Protein AF-A0A9C9GEL1-F1 (afdb_monomer)

Secondary structure (DSSP, 8-state):
--------------------SS--PPPPPPHHHHHH----GGGGTT-S--STTT-HHHHHHHHHHHTTB-HHHHTTS-SSGGGHHHH--TT-EEESS--TTPEEEE-TTTTTT-TT-EEEEEEEE-TTSPEEEEESSTTS-SSEEEEE-TTSTT--SEEEEPPBPPPPPSS--TT-EEEESSSSEEEEESSTTPPPEEEPTT-EEEE---TT-EEEESSTT-SS-EEEEEEEEEEETTEEEEEEEEGGGEEE---S-S-PPPP-------------------------PPTT--SSSS--SHHHHHHHHHHHTTSSPPPHHHHHHH-SSSSS--SHHHHHHHHHHHTT--

Structure (mmCIF, N/CA/C/O backbone):
data_AF-A0A9C9GEL1-F1
#
_entry.id   AF-A0A9C9GEL1-F1
#
loop_
_atom_site.group_PDB
_atom_site.id
_atom_site.type_symbol
_atom_site.label_atom_id
_atom_site.label_alt_id
_atom_site.label_comp_id
_atom_site.label_asym_id
_atom_site.label_entity_id
_atom_site.label_seq_id
_atom_site.pdbx_PDB_ins_code
_atom_site.Cartn_x
_atom_site.Cartn_y
_atom_site.Cartn_z
_atom_site.occupancy
_atom_site.B_iso_or_equiv
_atom_site.auth_seq_id
_atom_site.auth_comp_id
_atom_site.auth_asym_id
_atom_site.auth_atom_id
_atom_site.pdbx_PDB_model_num
ATOM 1 N N . MET A 1 1 ? 15.082 -40.408 -30.835 1.00 39.00 1 MET A N 1
ATOM 2 C CA . MET A 1 1 ? 15.305 -38.953 -30.692 1.00 39.00 1 MET A CA 1
ATOM 3 C C . MET A 1 1 ? 13.935 -38.311 -30.493 1.00 39.00 1 MET A C 1
ATOM 5 O O . MET A 1 1 ? 13.129 -38.358 -31.409 1.00 39.00 1 MET A O 1
ATOM 9 N N . LYS A 1 2 ? 13.596 -37.901 -29.262 1.00 32.09 2 LYS A N 1
ATOM 10 C CA . LYS A 1 2 ? 12.257 -37.394 -28.906 1.00 32.09 2 LYS A CA 1
ATOM 11 C C . LYS A 1 2 ? 12.147 -35.925 -29.322 1.00 32.09 2 LYS A C 1
ATOM 13 O O . LYS A 1 2 ? 12.865 -35.095 -28.777 1.00 32.09 2 LYS A O 1
ATOM 18 N N . ILE A 1 3 ? 11.250 -35.623 -30.255 1.00 31.78 3 ILE A N 1
ATOM 19 C CA . ILE A 1 3 ? 10.818 -34.256 -30.554 1.00 31.78 3 ILE A CA 1
ATOM 20 C C . ILE A 1 3 ? 9.859 -33.859 -29.428 1.00 31.78 3 ILE A C 1
ATOM 22 O O . ILE A 1 3 ? 8.812 -34.479 -29.258 1.00 31.78 3 ILE A O 1
ATOM 26 N N . ARG A 1 4 ? 10.258 -32.894 -28.595 1.00 32.59 4 ARG A N 1
ATOM 27 C CA . ARG A 1 4 ? 9.374 -32.281 -27.599 1.00 32.59 4 ARG A CA 1
ATOM 28 C C . ARG A 1 4 ? 8.611 -31.157 -28.289 1.00 32.59 4 ARG A C 1
ATOM 30 O O . ARG A 1 4 ? 9.190 -30.124 -28.603 1.00 32.59 4 ARG A O 1
ATOM 37 N N . THR A 1 5 ? 7.329 -31.386 -28.536 1.00 32.03 5 THR A N 1
ATOM 38 C CA . THR A 1 5 ? 6.371 -30.355 -28.936 1.00 32.03 5 THR A CA 1
ATOM 39 C C . THR A 1 5 ? 6.260 -29.341 -27.799 1.00 32.03 5 THR A C 1
ATOM 41 O O . THR A 1 5 ? 5.778 -29.674 -26.718 1.00 32.03 5 THR A O 1
ATOM 44 N N . VAL A 1 6 ? 6.759 -28.125 -28.013 1.00 31.75 6 VAL A N 1
ATOM 45 C CA . VAL A 1 6 ? 6.531 -26.993 -27.109 1.00 31.75 6 VAL A CA 1
ATOM 46 C C . VAL A 1 6 ? 5.167 -26.417 -27.470 1.00 31.75 6 VAL A C 1
ATOM 48 O O . VAL A 1 6 ? 4.991 -25.857 -28.549 1.00 31.75 6 VAL A O 1
ATOM 51 N N . ILE A 1 7 ? 4.188 -26.615 -26.592 1.00 31.77 7 ILE A N 1
ATOM 52 C CA . ILE A 1 7 ? 2.887 -25.954 -26.678 1.00 31.77 7 ILE A CA 1
ATOM 53 C C . ILE A 1 7 ? 3.114 -24.505 -26.239 1.00 31.77 7 ILE A C 1
ATOM 55 O O . ILE A 1 7 ? 3.361 -24.242 -25.065 1.00 31.77 7 ILE A O 1
ATOM 59 N N . ILE A 1 8 ? 3.083 -23.575 -27.192 1.00 32.06 8 ILE A N 1
ATOM 60 C CA . ILE A 1 8 ? 3.040 -22.138 -26.912 1.00 32.06 8 ILE A CA 1
ATOM 61 C C . ILE A 1 8 ? 1.604 -21.836 -26.479 1.00 32.06 8 ILE A C 1
ATOM 63 O O . ILE A 1 8 ? 0.710 -21.709 -27.313 1.00 32.06 8 ILE A O 1
ATOM 67 N N . ALA A 1 9 ? 1.365 -21.794 -25.170 1.00 29.56 9 ALA A N 1
ATOM 68 C CA . ALA A 1 9 ? 0.115 -21.285 -24.625 1.00 29.56 9 ALA A CA 1
ATOM 69 C C . ALA A 1 9 ? 0.129 -19.756 -24.761 1.00 29.56 9 ALA A C 1
ATOM 71 O O . ALA A 1 9 ? 0.801 -19.060 -24.003 1.00 29.56 9 ALA A O 1
ATOM 72 N N . ALA A 1 10 ? -0.570 -19.238 -25.770 1.00 28.00 10 ALA A N 1
ATOM 73 C CA . ALA A 1 10 ? -0.856 -17.816 -25.879 1.00 28.00 10 ALA A CA 1
ATOM 74 C C . ALA A 1 10 ? -1.843 -17.440 -24.764 1.00 28.00 10 ALA A C 1
ATOM 76 O O . ALA A 1 10 ? -3.032 -17.746 -24.846 1.00 28.00 10 ALA A O 1
ATOM 77 N N . VAL A 1 11 ? -1.341 -16.813 -23.702 1.00 30.03 11 VAL A N 1
ATOM 78 C CA . VAL A 1 11 ? -2.181 -16.178 -22.684 1.00 30.03 11 VAL A CA 1
ATOM 79 C C . VAL A 1 11 ? -2.756 -14.913 -23.313 1.00 30.03 11 VAL A C 1
ATOM 81 O O . VAL A 1 11 ? -2.079 -13.896 -23.434 1.00 30.03 11 VAL A O 1
ATOM 84 N N . ILE A 1 12 ? -4.000 -14.993 -23.779 1.00 31.94 12 ILE A N 1
ATOM 85 C CA . ILE A 1 12 ? -4.766 -13.823 -24.209 1.00 31.94 12 ILE A CA 1
ATOM 86 C C . ILE A 1 12 ? -5.160 -13.069 -22.932 1.00 31.94 12 ILE A C 1
ATOM 88 O O . ILE A 1 12 ? -6.102 -13.457 -22.245 1.00 31.94 12 ILE A O 1
ATOM 92 N N . MET A 1 13 ? -4.414 -12.014 -22.586 1.00 31.69 13 MET A N 1
ATOM 93 C CA . MET A 1 13 ? -4.848 -11.037 -21.583 1.00 31.69 13 MET A CA 1
ATOM 94 C C . MET A 1 13 ? -6.056 -10.281 -22.142 1.00 31.69 13 MET A C 1
ATOM 96 O O . MET A 1 13 ? -5.924 -9.424 -23.016 1.00 31.69 13 MET A O 1
ATOM 100 N N . LEU A 1 14 ? -7.246 -10.608 -21.641 1.00 31.80 14 LEU A N 1
ATOM 101 C CA . LEU A 1 14 ? -8.438 -9.804 -21.864 1.00 31.80 14 LEU A CA 1
ATOM 102 C C . LEU A 1 14 ? -8.351 -8.578 -20.943 1.00 31.80 14 LEU A C 1
ATOM 104 O O . LEU A 1 14 ? -8.425 -8.700 -19.721 1.00 31.80 14 LEU A O 1
ATOM 108 N N . ILE A 1 15 ? -8.150 -7.397 -21.528 1.00 32.91 15 ILE A N 1
ATOM 109 C CA . ILE A 1 15 ? -8.180 -6.122 -20.807 1.00 32.91 15 ILE A CA 1
ATOM 110 C C . ILE A 1 15 ? -9.624 -5.886 -20.351 1.00 32.91 15 ILE A C 1
ATOM 112 O O . ILE A 1 15 ? -10.482 -5.508 -21.147 1.00 32.91 15 ILE A O 1
ATOM 116 N N . PHE A 1 16 ? -9.902 -6.110 -19.068 1.00 31.11 16 PHE A N 1
ATOM 117 C CA . PHE A 1 16 ? -11.141 -5.661 -18.446 1.00 31.11 16 PHE A CA 1
ATOM 118 C C . PHE A 1 16 ? -11.015 -4.178 -18.097 1.00 31.11 16 PHE A C 1
ATOM 120 O O . PHE A 1 16 ? -10.411 -3.802 -17.094 1.00 31.11 16 PHE A O 1
ATOM 127 N N . THR A 1 17 ? -11.628 -3.318 -18.907 1.00 29.23 17 THR A N 1
ATOM 128 C CA . THR A 1 17 ? -12.061 -1.998 -18.444 1.00 29.23 17 THR A CA 1
ATOM 129 C C . THR A 1 17 ? -13.176 -2.202 -17.424 1.00 29.23 17 THR A C 1
ATOM 131 O O . THR A 1 17 ? -14.346 -2.333 -17.785 1.00 29.23 17 THR A O 1
ATOM 134 N N . VAL A 1 18 ? -12.822 -2.248 -16.141 1.00 33.25 18 VAL A N 1
ATOM 135 C CA . VAL A 1 18 ? -13.800 -2.044 -15.073 1.00 33.25 18 VAL A CA 1
ATOM 136 C C . VAL A 1 18 ? -14.216 -0.582 -15.164 1.00 33.25 18 VAL A C 1
ATOM 138 O O . VAL A 1 18 ? -13.418 0.316 -14.906 1.00 33.25 18 VAL A O 1
ATOM 141 N N . ALA A 1 19 ? -15.459 -0.337 -15.576 1.00 33.66 19 ALA A N 1
ATOM 142 C CA . ALA A 1 19 ? -16.084 0.976 -15.505 1.00 33.66 19 ALA A CA 1
ATOM 143 C C . ALA A 1 19 ? -16.358 1.331 -14.032 1.00 33.66 19 ALA A C 1
ATOM 145 O O . ALA A 1 19 ? -17.492 1.318 -13.565 1.00 33.66 19 ALA A O 1
ATOM 146 N N . GLY A 1 20 ? -15.291 1.617 -13.290 1.00 32.66 20 GLY A N 1
ATOM 147 C CA . GLY A 1 20 ? -15.323 2.371 -12.048 1.00 32.66 20 GLY A CA 1
ATOM 148 C C . GLY A 1 20 ? -14.926 3.803 -12.378 1.00 32.66 20 GLY A C 1
ATOM 149 O O . GLY A 1 20 ? -13.810 4.026 -12.824 1.00 32.66 20 GLY A O 1
ATOM 150 N N . SER A 1 21 ? -15.866 4.739 -12.223 1.00 30.45 21 SER A N 1
ATOM 151 C CA . SER A 1 21 ? -15.678 6.201 -12.272 1.00 30.45 21 SER A CA 1
ATOM 152 C C . SER A 1 21 ? -14.701 6.740 -13.333 1.00 30.45 21 SER A C 1
ATOM 154 O O . SER A 1 21 ? -13.485 6.756 -13.155 1.00 30.45 21 SER A O 1
ATOM 156 N N . VAL A 1 22 ? -15.256 7.294 -14.410 1.00 32.06 22 VAL A N 1
ATOM 157 C CA . VAL A 1 22 ? -14.531 8.113 -15.389 1.00 32.06 22 VAL A CA 1
ATOM 158 C C . VAL A 1 22 ? -13.649 9.169 -14.696 1.00 32.06 22 VAL A C 1
ATOM 160 O O . VAL A 1 22 ? -14.156 10.098 -14.076 1.00 32.06 22 VAL A O 1
ATOM 163 N N . GLY A 1 23 ? -12.333 9.060 -14.896 1.00 32.62 23 GLY A N 1
ATOM 164 C CA . GLY A 1 23 ? -11.546 10.189 -15.397 1.00 32.62 23 GLY A CA 1
ATOM 165 C C . GLY A 1 23 ? -11.025 11.227 -14.405 1.00 32.62 23 GLY A C 1
ATOM 166 O O . GLY A 1 23 ? -11.112 12.417 -14.689 1.00 32.62 23 GLY A O 1
ATOM 167 N N . ALA A 1 24 ? -10.366 10.813 -13.327 1.00 31.00 24 ALA A N 1
ATOM 168 C CA . ALA A 1 24 ? -9.290 11.633 -12.776 1.00 31.00 24 ALA A CA 1
ATOM 169 C C . ALA A 1 24 ? -7.989 10.839 -12.892 1.00 31.00 24 ALA A C 1
ATOM 171 O O . ALA A 1 24 ? -7.730 9.957 -12.076 1.00 31.00 24 ALA A O 1
ATOM 172 N N . GLN A 1 25 ? -7.173 11.130 -13.917 1.00 46.66 25 GLN A N 1
ATOM 173 C CA . GLN A 1 25 ? -5.754 10.771 -13.846 1.00 46.66 25 GLN A CA 1
ATOM 174 C C . GLN A 1 25 ? -5.259 11.315 -12.511 1.00 46.66 25 GLN A C 1
ATOM 176 O O . GLN A 1 25 ? -5.349 12.524 -12.284 1.00 46.66 25 GLN A O 1
ATOM 181 N N . THR A 1 26 ? -4.822 10.441 -11.603 1.00 56.25 26 THR A N 1
ATOM 182 C CA . THR A 1 26 ? -4.232 10.935 -10.362 1.00 56.25 26 THR A CA 1
ATOM 183 C C . THR A 1 26 ? -2.991 11.712 -10.784 1.00 56.25 26 THR A C 1
ATOM 185 O O . THR A 1 26 ? -2.140 11.138 -11.468 1.00 56.25 26 THR A O 1
ATOM 188 N N . PRO A 1 27 ? -2.908 13.023 -10.500 1.00 77.75 27 PRO A N 1
ATOM 189 C CA . PRO A 1 27 ? -1.767 13.801 -10.935 1.00 77.75 27 PRO A CA 1
ATOM 190 C C . PRO A 1 27 ? -0.492 13.170 -10.377 1.00 77.75 27 PRO A C 1
ATOM 192 O O . PRO A 1 27 ? -0.455 12.674 -9.243 1.00 77.75 27 PRO A O 1
ATOM 195 N N . ILE A 1 28 ? 0.548 13.161 -11.210 1.00 86.94 28 ILE A N 1
ATOM 196 C CA . ILE A 1 28 ? 1.878 12.750 -10.777 1.00 86.94 28 ILE A CA 1
ATOM 197 C C . ILE A 1 28 ? 2.261 13.674 -9.626 1.00 86.94 28 ILE A C 1
ATOM 199 O O . ILE A 1 28 ? 2.206 14.894 -9.786 1.00 86.94 28 ILE A O 1
ATOM 203 N N . MET A 1 29 ? 2.617 13.077 -8.488 1.00 87.31 29 MET A N 1
ATOM 204 C CA . MET A 1 29 ? 2.969 13.818 -7.281 1.00 87.31 29 MET A CA 1
ATOM 205 C C . MET A 1 29 ? 4.004 14.910 -7.598 1.00 87.31 29 MET A C 1
ATOM 207 O O . MET A 1 29 ? 4.944 14.691 -8.362 1.00 87.31 29 MET A O 1
ATOM 211 N N . THR A 1 30 ? 3.860 16.093 -7.009 1.00 88.12 30 THR A N 1
ATOM 212 C CA . THR A 1 30 ? 4.893 17.132 -7.095 1.00 88.12 30 THR A CA 1
ATOM 213 C C . THR A 1 30 ? 5.895 17.017 -5.952 1.00 88.12 30 THR A C 1
ATOM 215 O O . THR A 1 30 ? 5.671 16.352 -4.937 1.00 88.12 30 THR A O 1
ATOM 218 N N . ARG A 1 31 ? 7.029 17.711 -6.080 1.00 85.56 31 ARG A N 1
ATOM 219 C CA . ARG A 1 31 ? 8.012 17.787 -4.996 1.00 85.56 31 ARG A CA 1
ATOM 220 C C . ARG A 1 31 ? 7.419 18.426 -3.736 1.00 85.56 31 ARG A C 1
ATOM 222 O O . ARG A 1 31 ? 7.695 17.960 -2.635 1.00 85.56 31 ARG A O 1
ATOM 229 N N . GLU A 1 32 ? 6.594 19.455 -3.890 1.00 86.31 32 GLU A N 1
ATOM 230 C CA . GLU A 1 32 ? 5.929 20.142 -2.781 1.00 86.31 32 GLU A CA 1
ATOM 231 C C . GLU A 1 32 ? 4.927 19.220 -2.071 1.00 86.31 32 GLU A C 1
ATOM 233 O O . GLU A 1 32 ? 4.849 19.209 -0.841 1.00 86.31 32 GLU A O 1
ATOM 238 N N . GLU A 1 33 ? 4.180 18.414 -2.829 1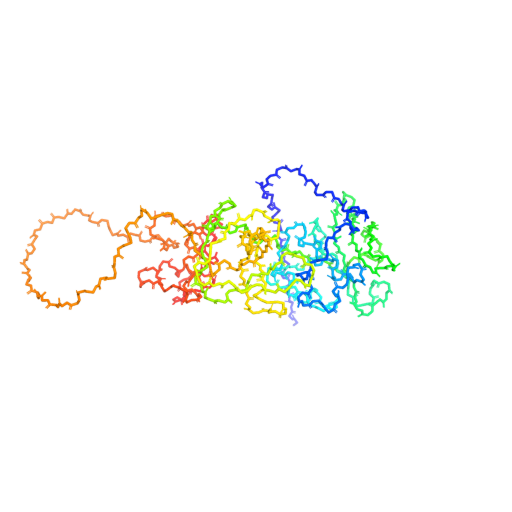.00 84.75 33 GLU A N 1
ATOM 239 C CA . GLU A 1 33 ? 3.276 17.401 -2.277 1.00 84.75 33 GLU A CA 1
ATOM 240 C C . GLU A 1 33 ? 4.047 16.313 -1.531 1.00 84.75 33 GLU A C 1
ATOM 242 O O . GLU A 1 33 ? 3.681 15.958 -0.408 1.00 84.75 33 GLU A O 1
ATOM 247 N N . PHE A 1 34 ? 5.163 15.846 -2.098 1.00 84.81 34 PHE A N 1
ATOM 248 C CA . PHE A 1 34 ? 6.065 14.928 -1.416 1.00 84.81 34 PHE A CA 1
ATOM 249 C C . PHE A 1 34 ? 6.558 15.512 -0.090 1.00 84.81 34 PHE A C 1
ATOM 251 O O . PHE A 1 34 ? 6.539 14.832 0.932 1.00 84.81 34 PHE A O 1
ATOM 258 N N . GLU A 1 35 ? 6.985 16.773 -0.057 1.00 83.25 35 GLU A N 1
ATOM 259 C CA . GLU A 1 35 ? 7.487 17.423 1.159 1.00 83.25 35 GLU A CA 1
ATOM 260 C C . GLU A 1 35 ? 6.409 17.545 2.239 1.00 83.25 35 GLU A C 1
ATOM 262 O O . GLU A 1 35 ? 6.703 17.322 3.416 1.00 83.25 35 GLU A O 1
ATOM 267 N N . ARG A 1 36 ? 5.151 17.750 1.841 1.00 81.69 36 ARG A N 1
ATOM 268 C CA . ARG A 1 36 ? 3.984 17.747 2.737 1.00 81.69 36 ARG A CA 1
ATOM 269 C C . ARG A 1 36 ? 3.490 16.355 3.119 1.00 81.69 36 ARG A C 1
ATOM 271 O O . ARG A 1 36 ? 2.701 16.249 4.052 1.00 81.69 36 ARG A O 1
ATOM 278 N N . TRP A 1 37 ? 3.945 15.301 2.441 1.00 75.50 37 TRP A N 1
ATOM 279 C CA . TRP A 1 37 ? 3.499 13.936 2.713 1.00 75.50 37 TRP A CA 1
ATOM 280 C C . TRP A 1 37 ? 3.780 13.555 4.176 1.00 75.50 37 TRP A C 1
ATOM 282 O O . TRP A 1 37 ? 4.953 13.520 4.574 1.00 75.50 37 TRP A O 1
ATOM 292 N N . PRO A 1 38 ? 2.749 13.291 4.998 1.00 65.62 38 PRO A N 1
ATOM 293 C CA . PRO A 1 38 ? 2.955 12.919 6.391 1.00 65.62 38 PRO A CA 1
ATOM 294 C C . PRO A 1 38 ? 3.795 11.647 6.519 1.00 65.62 38 PRO A C 1
ATOM 296 O O . PRO A 1 38 ? 3.663 10.701 5.740 1.00 65.62 38 PRO A O 1
ATOM 299 N N . TYR A 1 39 ? 4.651 11.618 7.539 1.00 60.16 39 TYR A N 1
ATOM 300 C CA . TYR A 1 39 ? 5.330 10.397 7.952 1.00 60.16 39 TYR A CA 1
ATOM 301 C C . TYR A 1 39 ? 4.302 9.469 8.607 1.00 60.16 39 TYR A C 1
ATOM 303 O O . TYR A 1 39 ? 3.839 9.768 9.706 1.00 60.16 39 TYR A O 1
ATOM 311 N N . LEU A 1 40 ? 3.942 8.365 7.944 1.00 57.75 40 LEU A N 1
ATOM 312 C CA . LEU A 1 40 ? 3.084 7.340 8.542 1.00 57.75 40 LEU A CA 1
ATOM 313 C C . LEU A 1 40 ? 3.922 6.108 8.925 1.00 57.75 40 LEU A C 1
ATOM 315 O O . LEU A 1 40 ? 4.573 5.523 8.049 1.00 57.75 40 LEU A O 1
ATOM 319 N N . PRO A 1 41 ? 3.909 5.682 10.203 1.00 50.25 41 PRO A N 1
ATOM 320 C CA . PRO A 1 41 ? 4.531 4.431 10.647 1.00 50.25 41 PRO A CA 1
ATOM 321 C C . PRO A 1 41 ? 4.082 3.200 9.836 1.00 50.25 41 PRO A C 1
ATOM 323 O O . PRO A 1 41 ? 4.829 2.232 9.680 1.00 50.25 41 PRO A O 1
ATOM 326 N N . GLU A 1 42 ? 2.879 3.237 9.268 1.00 49.81 42 GLU A N 1
ATOM 327 C CA . GLU A 1 42 ? 2.243 2.154 8.520 1.00 49.81 42 GLU A CA 1
ATOM 328 C C . GLU A 1 42 ? 2.980 1.807 7.219 1.00 49.81 42 GLU A C 1
ATOM 330 O O . GLU A 1 42 ? 2.942 0.646 6.807 1.00 49.81 42 GLU A O 1
ATOM 335 N N . TYR A 1 43 ? 3.718 2.746 6.619 1.00 53.78 43 TYR A N 1
ATOM 336 C CA . TYR A 1 43 ? 4.517 2.523 5.401 1.00 53.78 43 TYR A CA 1
ATOM 337 C C . TYR A 1 43 ? 5.758 1.640 5.628 1.00 53.78 43 TYR A C 1
ATOM 339 O O . TYR A 1 43 ? 6.539 1.391 4.712 1.00 53.78 43 TYR A O 1
ATOM 347 N N . THR A 1 44 ? 5.994 1.211 6.875 1.00 50.59 44 THR A N 1
ATOM 348 C CA . THR A 1 44 ? 7.325 0.766 7.319 1.00 50.59 44 THR A CA 1
ATOM 349 C C . THR A 1 44 ? 7.337 -0.534 8.117 1.00 50.59 44 THR A C 1
ATOM 351 O O . THR A 1 44 ? 8.399 -1.013 8.496 1.00 50.59 44 THR A O 1
ATOM 354 N N . VAL A 1 45 ? 6.170 -1.154 8.327 1.00 51.59 45 VAL A N 1
ATOM 355 C CA . VAL A 1 45 ? 5.959 -2.289 9.254 1.00 51.59 45 VAL A CA 1
ATOM 356 C C . VAL A 1 45 ? 6.968 -3.430 9.046 1.00 51.59 45 VAL A C 1
ATOM 358 O O . VAL A 1 45 ? 7.351 -4.080 10.015 1.00 51.59 45 VAL A O 1
ATOM 361 N N . LEU A 1 46 ? 7.407 -3.667 7.805 1.00 56.84 46 LEU A N 1
ATOM 362 C CA . LEU A 1 46 ? 8.375 -4.710 7.435 1.00 56.84 46 LEU A CA 1
ATOM 363 C C . LEU A 1 46 ? 9.522 -4.177 6.558 1.00 56.84 46 LEU A C 1
ATOM 365 O O . LEU A 1 46 ? 10.327 -4.954 6.039 1.00 56.84 46 LEU A O 1
ATOM 369 N N . ASN A 1 47 ? 9.590 -2.854 6.388 1.00 59.56 47 ASN A N 1
ATOM 370 C CA . ASN A 1 47 ? 10.660 -2.192 5.664 1.00 59.56 47 ASN A CA 1
ATOM 371 C C . ASN A 1 47 ? 11.701 -1.688 6.678 1.00 59.56 47 ASN A C 1
ATOM 373 O O . ASN A 1 47 ? 11.385 -0.801 7.471 1.00 59.56 47 ASN A O 1
ATOM 377 N N . PRO A 1 48 ? 12.941 -2.206 6.661 1.00 48.97 48 PRO A N 1
ATOM 378 C CA . PRO A 1 48 ? 13.968 -1.815 7.624 1.00 48.97 48 PRO A CA 1
ATOM 379 C C . PRO A 1 48 ? 14.439 -0.356 7.481 1.00 48.97 48 PRO A C 1
ATOM 381 O O . PRO A 1 48 ? 15.214 0.109 8.315 1.00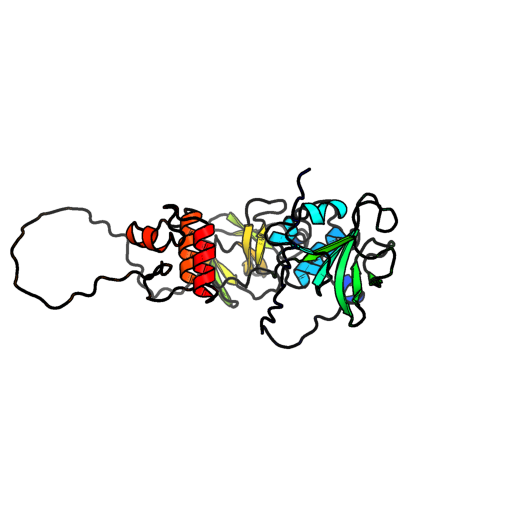 48.97 48 PRO A O 1
ATOM 384 N N . PHE A 1 49 ? 13.988 0.380 6.457 1.00 53.72 49 PHE A N 1
ATOM 385 C CA . PHE A 1 49 ? 14.402 1.757 6.180 1.00 53.72 49 PHE A CA 1
ATOM 386 C C . PHE A 1 49 ? 13.207 2.721 6.214 1.00 53.72 49 PHE A C 1
ATOM 388 O O . PHE A 1 49 ? 12.735 3.163 5.168 1.00 53.72 49 PHE A O 1
ATOM 395 N N . PRO A 1 50 ? 12.715 3.086 7.409 1.00 57.78 50 PRO A N 1
ATOM 396 C CA . PRO A 1 50 ? 11.446 3.792 7.567 1.00 57.78 50 PRO A CA 1
ATOM 397 C C . PRO A 1 50 ? 11.5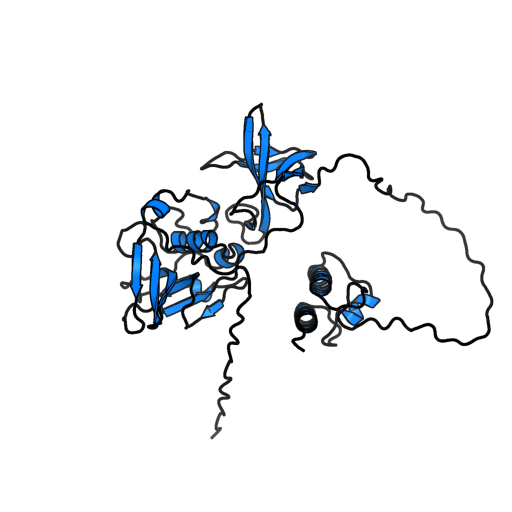15 5.291 7.229 1.00 57.78 50 PRO A C 1
ATOM 399 O O . PRO A 1 50 ? 10.491 5.966 7.216 1.00 57.78 50 PRO A O 1
ATOM 402 N N . ASN A 1 51 ? 12.710 5.835 6.982 1.00 66.94 51 ASN A N 1
ATOM 403 C CA . ASN A 1 51 ? 12.910 7.274 6.858 1.00 66.94 51 ASN A CA 1
ATOM 404 C C . ASN A 1 51 ? 12.403 7.816 5.514 1.00 66.94 51 ASN A C 1
ATOM 406 O O . ASN A 1 51 ? 12.865 7.395 4.448 1.00 66.94 51 ASN A O 1
ATOM 410 N N . LYS A 1 52 ? 11.520 8.820 5.588 1.00 74.56 52 LYS A N 1
ATOM 411 C CA . LYS A 1 52 ? 10.951 9.525 4.434 1.00 74.56 52 LYS A CA 1
ATOM 412 C C . LYS A 1 52 ? 12.025 9.943 3.431 1.00 74.56 52 LYS A C 1
ATOM 414 O O . LYS A 1 52 ? 12.958 10.661 3.775 1.00 74.56 52 LYS A O 1
ATOM 419 N N . GLY A 1 53 ? 11.859 9.498 2.187 1.00 71.25 53 GLY A N 1
ATOM 420 C CA . GLY A 1 53 ? 12.722 9.848 1.056 1.00 71.25 53 GLY A CA 1
ATOM 421 C C . GLY A 1 53 ? 14.119 9.225 1.067 1.00 71.25 53 GLY A C 1
ATOM 422 O O . GLY A 1 53 ? 14.879 9.425 0.128 1.00 71.25 53 GLY A O 1
ATOM 423 N N . ASN A 1 54 ? 14.485 8.443 2.081 1.00 76.19 54 ASN A N 1
ATOM 424 C CA . ASN A 1 54 ? 15.836 7.884 2.151 1.00 76.19 54 ASN A CA 1
ATOM 425 C C . ASN A 1 54 ? 15.970 6.543 1.415 1.00 76.19 54 ASN A C 1
ATOM 427 O O . ASN A 1 54 ? 17.090 6.116 1.132 1.00 76.19 54 ASN A O 1
ATOM 431 N N . ASN A 1 55 ? 14.859 5.870 1.097 1.00 83.19 55 ASN A N 1
ATOM 432 C CA . ASN A 1 55 ? 14.884 4.538 0.501 1.00 83.19 55 ASN A CA 1
ATOM 433 C C . ASN A 1 55 ? 13.780 4.331 -0.548 1.00 83.19 55 ASN A C 1
ATOM 435 O O . ASN A 1 55 ? 12.607 4.622 -0.306 1.00 83.19 55 ASN A O 1
ATOM 439 N N . CYS A 1 56 ? 14.157 3.747 -1.685 1.00 89.31 56 CYS A N 1
ATOM 440 C CA . CYS A 1 56 ? 13.261 3.420 -2.789 1.00 89.31 56 CYS A CA 1
ATOM 441 C C . CYS A 1 56 ? 12.076 2.536 -2.371 1.00 89.31 56 CYS A C 1
ATOM 443 O O . CYS A 1 56 ? 10.941 2.813 -2.746 1.00 89.31 56 CYS A O 1
ATOM 445 N N . THR A 1 57 ? 12.315 1.544 -1.513 1.00 88.44 57 THR A N 1
ATOM 446 C CA . THR A 1 57 ? 11.281 0.635 -0.996 1.00 88.44 57 THR A CA 1
ATOM 447 C C . THR A 1 57 ? 10.272 1.347 -0.097 1.00 88.44 57 THR A C 1
ATOM 449 O O . THR A 1 57 ? 9.082 1.051 -0.156 1.00 88.44 57 THR A O 1
ATOM 452 N N . TRP A 1 58 ? 10.724 2.315 0.711 1.00 84.38 58 TRP A N 1
ATOM 453 C CA . TRP A 1 58 ? 9.842 3.127 1.557 1.00 84.38 58 TRP A CA 1
ATOM 454 C C . TRP A 1 58 ? 8.908 3.960 0.688 1.00 84.38 58 TRP A C 1
ATOM 456 O O . TRP A 1 58 ? 7.694 3.967 0.884 1.00 84.38 58 TRP A O 1
ATOM 466 N N . TYR A 1 59 ? 9.493 4.612 -0.318 1.00 87.88 59 TYR A N 1
ATOM 467 C CA . TYR A 1 59 ? 8.753 5.457 -1.237 1.00 87.88 59 TYR A CA 1
ATOM 468 C C . TYR A 1 59 ? 7.738 4.647 -2.049 1.00 87.88 59 TYR A C 1
ATOM 470 O O . TYR A 1 59 ? 6.567 5.010 -2.078 1.00 87.88 59 TYR A O 1
ATOM 478 N N . ALA A 1 60 ? 8.160 3.536 -2.663 1.00 90.94 60 ALA A N 1
ATOM 479 C CA . ALA A 1 60 ? 7.285 2.716 -3.495 1.00 90.94 60 ALA A CA 1
ATOM 480 C C . ALA A 1 60 ? 6.123 2.118 -2.691 1.00 90.94 60 ALA A C 1
ATOM 482 O O . ALA A 1 60 ? 4.977 2.210 -3.123 1.00 90.94 60 ALA A O 1
ATOM 483 N N . HIS A 1 61 ? 6.393 1.578 -1.495 1.00 87.06 61 HIS A N 1
ATOM 484 C CA . HIS A 1 61 ? 5.352 1.047 -0.605 1.00 87.06 61 HIS A CA 1
ATOM 485 C C . HIS A 1 61 ? 4.330 2.129 -0.238 1.00 87.06 61 HIS A C 1
ATOM 487 O O . HIS A 1 61 ? 3.132 1.962 -0.477 1.00 87.06 61 HIS A O 1
ATOM 493 N N . GLY A 1 62 ? 4.800 3.281 0.248 1.00 81.69 62 GLY A N 1
ATOM 494 C CA . GLY A 1 62 ? 3.918 4.377 0.633 1.00 81.69 62 GLY A CA 1
ATOM 495 C C . GLY A 1 62 ? 3.137 4.964 -0.541 1.00 81.69 62 GLY A C 1
ATOM 496 O O . GLY A 1 62 ? 1.948 5.249 -0.402 1.00 81.69 62 GLY A O 1
ATOM 497 N N . ARG A 1 63 ? 3.772 5.132 -1.706 1.00 87.81 63 ARG A N 1
ATOM 498 C CA . ARG A 1 63 ? 3.147 5.784 -2.866 1.00 87.81 63 ARG A CA 1
ATOM 499 C C . ARG A 1 63 ? 2.052 4.897 -3.432 1.00 87.81 63 ARG A C 1
ATOM 501 O O . ARG A 1 63 ? 0.970 5.394 -3.717 1.00 87.81 63 ARG A O 1
ATOM 508 N N . MET A 1 64 ? 2.283 3.588 -3.497 1.00 86.50 64 MET A N 1
ATOM 509 C CA . MET A 1 64 ? 1.251 2.623 -3.872 1.00 86.50 64 MET A CA 1
ATOM 510 C C . MET A 1 64 ? 0.061 2.665 -2.906 1.00 86.50 64 MET A C 1
ATOM 512 O O . MET A 1 64 ? -1.081 2.729 -3.353 1.00 86.50 64 MET A O 1
ATOM 516 N N . MET A 1 65 ? 0.298 2.725 -1.592 1.00 79.75 65 MET A N 1
ATOM 517 C CA . MET A 1 65 ? -0.792 2.902 -0.622 1.00 79.75 65 MET A CA 1
ATOM 518 C C . MET A 1 65 ? -1.555 4.216 -0.822 1.00 79.75 65 MET A C 1
ATOM 520 O O . MET A 1 65 ? -2.780 4.225 -0.750 1.00 79.75 65 MET A O 1
ATOM 524 N N . GLN A 1 66 ? -0.856 5.320 -1.098 1.00 77.56 66 GLN A N 1
ATOM 525 C CA . GLN A 1 66 ? -1.483 6.616 -1.370 1.00 77.56 66 GLN A CA 1
ATOM 526 C C . GLN A 1 66 ? -2.357 6.582 -2.632 1.00 77.56 66 GLN A C 1
ATOM 528 O O . GLN A 1 66 ? -3.393 7.237 -2.682 1.00 77.56 66 GLN A O 1
ATOM 533 N N . LEU A 1 67 ? -1.950 5.803 -3.634 1.00 79.19 67 LEU A N 1
ATOM 534 C CA . LEU A 1 67 ? -2.714 5.547 -4.854 1.00 79.19 67 LEU A CA 1
ATOM 535 C C . LEU A 1 67 ? -3.865 4.544 -4.640 1.00 79.19 67 LEU A C 1
ATOM 537 O O . LEU A 1 67 ? -4.564 4.204 -5.590 1.00 79.19 67 LEU A O 1
ATOM 541 N N . GLY A 1 68 ? -4.079 4.076 -3.406 1.00 74.94 68 GLY A N 1
ATOM 542 C CA . GLY A 1 68 ? -5.179 3.186 -3.044 1.00 74.94 68 GLY A CA 1
ATOM 543 C C . GLY A 1 68 ? -4.886 1.702 -3.250 1.00 74.94 68 GLY A C 1
ATOM 544 O O . GLY A 1 68 ? -5.822 0.909 -3.278 1.00 74.94 68 GLY A O 1
ATOM 545 N N . TYR A 1 69 ? -3.620 1.300 -3.392 1.00 80.44 69 TYR A N 1
ATOM 546 C CA . TYR A 1 69 ? -3.240 -0.100 -3.585 1.00 80.44 69 TYR A CA 1
ATOM 547 C C . TYR A 1 69 ? -3.057 -0.868 -2.273 1.00 80.44 69 TYR A C 1
ATOM 549 O O . TYR A 1 69 ? -2.784 -0.314 -1.205 1.00 80.44 69 TYR A O 1
ATOM 557 N N . CYS A 1 70 ? -3.226 -2.186 -2.359 1.00 75.94 70 CYS A N 1
ATOM 558 C CA . CYS A 1 70 ? -3.367 -3.060 -1.207 1.00 75.94 70 CYS A CA 1
ATOM 559 C C . CYS A 1 70 ? -2.098 -3.158 -0.363 1.00 75.94 70 CYS A C 1
ATOM 561 O O . CYS A 1 70 ? -1.122 -3.815 -0.733 1.00 75.94 70 CYS A O 1
ATOM 563 N N . LYS A 1 71 ? -2.157 -2.609 0.853 1.00 76.88 71 LYS A N 1
ATOM 564 C CA . LYS A 1 71 ? -1.086 -2.762 1.839 1.00 76.88 71 LYS A CA 1
ATOM 565 C C . LYS A 1 71 ? -0.796 -4.222 2.186 1.00 76.88 71 LYS A C 1
ATOM 567 O O . LYS A 1 71 ? 0.363 -4.579 2.359 1.00 76.88 71 LYS A O 1
ATOM 572 N N . TYR A 1 72 ? -1.817 -5.075 2.292 1.00 75.25 72 TYR A N 1
ATOM 573 C CA . TYR A 1 72 ? -1.610 -6.490 2.616 1.00 75.25 72 TYR A CA 1
ATOM 574 C C . TYR A 1 72 ? -0.706 -7.177 1.583 1.00 75.25 72 TYR A C 1
ATOM 576 O O . TYR A 1 72 ? 0.204 -7.914 1.973 1.00 75.25 72 TYR A O 1
ATOM 584 N N . ALA A 1 73 ? -0.905 -6.865 0.298 1.00 80.06 73 ALA A N 1
ATOM 585 C CA . ALA A 1 73 ? -0.039 -7.298 -0.792 1.00 80.06 73 ALA A CA 1
ATOM 586 C C . ALA A 1 73 ? 1.344 -6.643 -0.719 1.00 80.06 73 ALA A C 1
ATOM 588 O O . ALA A 1 73 ? 2.351 -7.345 -0.768 1.00 80.06 73 ALA A O 1
ATOM 589 N N . LEU A 1 74 ? 1.418 -5.329 -0.498 1.00 84.50 74 LEU A N 1
ATOM 590 C CA . LEU A 1 74 ? 2.692 -4.617 -0.344 1.00 84.50 74 LEU A CA 1
ATOM 591 C C . LEU A 1 74 ? 3.555 -5.171 0.805 1.00 84.50 74 LEU A C 1
ATOM 593 O O . LEU A 1 74 ? 4.766 -5.287 0.667 1.00 84.50 74 LEU A O 1
ATOM 597 N N . ASP A 1 75 ? 2.943 -5.602 1.909 1.00 81.12 75 ASP A N 1
ATOM 598 C CA . ASP A 1 75 ? 3.623 -6.206 3.063 1.00 81.12 75 ASP A CA 1
ATOM 599 C C . ASP A 1 75 ? 4.212 -7.611 2.782 1.00 81.12 75 ASP A C 1
ATOM 601 O O . ASP A 1 75 ? 4.927 -8.170 3.626 1.00 81.12 75 ASP A O 1
ATOM 605 N N . SER A 1 76 ? 3.923 -8.211 1.619 1.00 82.81 76 SER A N 1
ATOM 606 C CA . SER A 1 76 ? 4.644 -9.406 1.151 1.00 82.81 76 SER A CA 1
ATOM 607 C C . SER A 1 76 ? 6.061 -9.074 0.669 1.00 82.81 76 SER A C 1
ATOM 609 O O . SER A 1 76 ? 6.972 -9.866 0.892 1.00 82.81 76 SER A O 1
ATOM 611 N N . MET A 1 77 ? 6.280 -7.872 0.126 1.00 88.69 77 MET A N 1
ATOM 612 C CA . MET A 1 77 ? 7.546 -7.430 -0.462 1.00 88.69 77 MET A CA 1
ATOM 613 C C . MET A 1 77 ? 8.450 -6.783 0.594 1.00 88.69 77 MET A C 1
ATOM 615 O O . MET A 1 77 ? 8.340 -5.599 0.911 1.00 88.69 77 MET A O 1
ATOM 619 N N . ARG A 1 78 ? 9.333 -7.586 1.195 1.00 78.44 78 ARG A N 1
ATOM 620 C CA . ARG A 1 78 ? 10.111 -7.195 2.384 1.00 78.44 78 ARG A CA 1
ATOM 621 C C . ARG A 1 78 ? 11.568 -6.884 2.072 1.00 78.44 78 ARG A C 1
ATOM 623 O O . ARG A 1 78 ? 12.168 -7.487 1.189 1.00 78.44 78 ARG A O 1
ATOM 630 N N . TYR A 1 79 ? 12.168 -6.047 2.918 1.00 82.12 79 TYR A N 1
ATOM 631 C CA . TYR A 1 79 ? 13.604 -5.747 2.915 1.00 82.12 79 TYR A CA 1
ATOM 632 C C . TYR A 1 79 ? 14.074 -4.994 1.658 1.00 82.12 79 TYR A C 1
ATOM 634 O O . TYR A 1 79 ? 13.535 -3.935 1.350 1.00 82.12 79 TYR A O 1
ATOM 642 N N . HIS A 1 80 ? 15.127 -5.476 0.993 1.00 86.69 80 HIS A N 1
ATOM 643 C CA . HIS A 1 80 ? 15.769 -4.809 -0.139 1.00 86.69 80 HIS A CA 1
ATOM 644 C C . HIS A 1 80 ? 14.945 -4.920 -1.418 1.00 86.69 80 HIS A C 1
ATOM 646 O O . HIS A 1 80 ? 14.259 -5.912 -1.633 1.00 86.69 80 HIS A O 1
ATOM 652 N N . ALA A 1 81 ? 15.081 -3.928 -2.298 1.00 90.12 81 ALA A N 1
ATOM 653 C CA . ALA A 1 81 ? 14.359 -3.878 -3.561 1.00 90.12 81 ALA A CA 1
ATOM 654 C C . ALA A 1 81 ? 14.559 -5.144 -4.406 1.00 90.12 81 ALA A C 1
ATOM 656 O O . ALA A 1 81 ? 13.588 -5.646 -4.955 1.00 90.12 81 ALA A O 1
ATOM 657 N N . CYS A 1 82 ? 15.772 -5.709 -4.444 1.00 90.31 82 CYS A N 1
ATOM 658 C CA . CYS A 1 82 ? 16.100 -6.899 -5.235 1.00 90.31 82 CYS A CA 1
ATOM 659 C C . CYS A 1 82 ? 15.306 -8.166 -4.879 1.00 90.31 82 CYS A C 1
ATOM 661 O O . CYS A 1 82 ? 15.276 -9.088 -5.686 1.00 90.31 82 CYS A O 1
ATOM 663 N N . THR A 1 83 ? 14.649 -8.229 -3.718 1.00 90.62 83 THR A N 1
ATOM 664 C CA . THR A 1 83 ? 13.847 -9.394 -3.310 1.00 90.62 83 THR A CA 1
ATOM 665 C C . THR A 1 83 ? 12.365 -9.248 -3.668 1.00 90.62 83 THR A C 1
ATOM 667 O O . THR A 1 83 ? 11.594 -10.189 -3.487 1.00 90.62 83 THR A O 1
ATOM 670 N N . TRP A 1 84 ? 11.926 -8.068 -4.123 1.00 92.81 84 TRP A N 1
ATOM 671 C CA . TRP A 1 84 ? 10.502 -7.738 -4.222 1.00 92.81 84 TRP A CA 1
ATOM 672 C C . TRP A 1 84 ? 9.772 -8.556 -5.280 1.00 92.81 84 TRP A C 1
ATOM 674 O O . TRP A 1 84 ? 8.657 -8.987 -5.018 1.00 92.81 84 TRP A O 1
ATOM 684 N N . ALA A 1 85 ? 10.393 -8.813 -6.434 1.00 93.38 85 ALA A N 1
ATOM 685 C CA . ALA A 1 85 ? 9.769 -9.628 -7.475 1.00 93.38 85 ALA A CA 1
ATOM 686 C C . ALA A 1 85 ? 9.530 -11.077 -7.012 1.00 93.38 85 ALA A C 1
ATOM 688 O O . ALA A 1 85 ? 8.454 -11.616 -7.239 1.00 93.38 85 ALA A O 1
ATOM 689 N N . GLU A 1 86 ? 10.491 -11.689 -6.314 1.00 91.62 86 GLU A N 1
ATOM 690 C CA . GLU A 1 86 ? 10.348 -13.055 -5.781 1.00 91.62 86 GLU A CA 1
ATOM 691 C C . GLU A 1 86 ? 9.338 -13.122 -4.626 1.00 91.62 86 GLU A C 1
ATOM 693 O O . GLU A 1 86 ? 8.563 -14.069 -4.519 1.00 91.62 86 GLU A O 1
ATOM 698 N N . ASN A 1 87 ? 9.321 -12.097 -3.771 1.00 89.38 87 ASN A N 1
ATOM 699 C CA . ASN A 1 87 ? 8.443 -12.040 -2.605 1.00 89.38 87 ASN A CA 1
ATOM 700 C C . ASN A 1 87 ? 7.037 -11.503 -2.908 1.00 89.38 87 ASN A C 1
ATOM 702 O O . ASN A 1 87 ? 6.197 -11.490 -2.004 1.00 89.38 87 ASN A O 1
ATOM 706 N N . ALA A 1 88 ? 6.780 -11.029 -4.131 1.00 87.75 88 ALA A N 1
ATOM 707 C CA . ALA A 1 88 ? 5.475 -10.531 -4.535 1.00 87.75 88 ALA A CA 1
ATOM 708 C C . ALA A 1 88 ? 4.434 -11.641 -4.350 1.00 87.75 88 ALA A C 1
ATOM 710 O O . ALA A 1 88 ? 4.453 -12.675 -5.012 1.00 87.75 88 ALA A O 1
ATOM 711 N N . GLY A 1 89 ? 3.526 -11.433 -3.404 1.00 79.50 89 GLY A N 1
ATOM 712 C CA . GLY A 1 89 ? 2.501 -12.401 -3.058 1.00 79.50 89 GLY A CA 1
ATOM 713 C C . GLY A 1 89 ? 1.221 -11.715 -2.614 1.00 79.50 89 GLY A C 1
ATOM 714 O O . GLY A 1 89 ? 1.047 -10.505 -2.769 1.00 79.50 89 GLY A O 1
ATOM 715 N N . ARG A 1 90 ? 0.299 -12.500 -2.041 1.00 74.31 90 ARG A N 1
ATOM 716 C CA . ARG A 1 90 ? -0.990 -11.995 -1.523 1.00 74.31 90 ARG A CA 1
ATOM 717 C C . ARG A 1 90 ? -1.781 -11.204 -2.584 1.00 74.31 90 ARG A C 1
ATOM 719 O O . ARG A 1 90 ? -2.378 -10.173 -2.288 1.00 74.31 90 ARG A O 1
ATOM 726 N N . GLY A 1 91 ? -1.747 -11.699 -3.822 1.00 74.12 91 GLY A N 1
ATOM 727 C CA . GLY A 1 91 ? -2.432 -11.120 -4.980 1.00 74.12 91 GLY A CA 1
ATOM 728 C C . GLY A 1 91 ? -1.585 -10.174 -5.834 1.00 74.12 91 GLY A C 1
ATOM 729 O O . GLY A 1 91 ? -2.034 -9.814 -6.917 1.00 74.12 91 GLY A O 1
ATOM 730 N N . ALA A 1 92 ? -0.380 -9.785 -5.400 1.00 83.81 92 ALA A N 1
ATOM 731 C CA . ALA A 1 92 ? 0.564 -9.108 -6.289 1.00 83.81 92 ALA A CA 1
ATOM 732 C C . ALA A 1 92 ? 1.098 -10.079 -7.353 1.00 83.81 92 ALA A C 1
ATOM 734 O O . ALA A 1 92 ? 1.325 -11.254 -7.060 1.00 83.81 92 ALA A O 1
ATOM 735 N N . VAL A 1 93 ? 1.310 -9.583 -8.572 1.00 86.44 93 VAL A N 1
ATOM 736 C CA . VAL A 1 93 ? 1.817 -10.372 -9.704 1.00 86.44 93 VAL A CA 1
ATOM 737 C C . VAL A 1 93 ? 2.985 -9.666 -10.381 1.00 86.44 93 VAL A C 1
ATOM 739 O O . VAL A 1 93 ? 3.027 -8.438 -10.443 1.00 86.44 93 VAL A O 1
ATOM 742 N N . VAL A 1 94 ? 3.936 -10.442 -10.897 1.00 90.62 94 VAL A N 1
ATOM 743 C CA . VAL A 1 94 ? 5.070 -9.926 -11.672 1.00 90.62 94 VAL A CA 1
ATOM 744 C C . VAL A 1 94 ? 4.740 -10.006 -13.162 1.00 90.62 94 VAL A C 1
ATOM 746 O O . VAL A 1 94 ? 4.227 -11.015 -13.638 1.00 90.62 94 VAL A O 1
ATOM 749 N N . SER A 1 95 ? 5.033 -8.931 -13.881 1.00 87.25 95 SER A N 1
ATOM 750 C CA . SER A 1 95 ? 4.753 -8.698 -15.294 1.00 87.25 95 SER A CA 1
ATOM 751 C C . SER A 1 95 ? 6.023 -8.226 -16.001 1.00 87.25 95 SER A C 1
ATOM 753 O O . SER A 1 95 ? 6.868 -7.558 -15.407 1.00 87.25 95 SER A O 1
ATOM 755 N N . ASP A 1 96 ? 6.156 -8.543 -17.282 1.00 88.00 96 ASP A N 1
ATOM 756 C CA . ASP A 1 96 ? 7.164 -7.981 -18.187 1.00 88.00 96 ASP A CA 1
ATOM 757 C C . ASP A 1 96 ? 6.689 -6.680 -18.861 1.00 88.00 96 ASP A C 1
ATOM 759 O O . ASP A 1 96 ? 7.495 -5.916 -19.395 1.00 88.00 96 ASP A O 1
ATOM 763 N N . MET A 1 97 ? 5.388 -6.388 -18.786 1.00 87.00 97 MET A N 1
ATOM 764 C CA . MET A 1 97 ? 4.767 -5.182 -19.326 1.00 87.00 97 MET A CA 1
ATOM 765 C C . MET A 1 97 ? 4.495 -4.129 -18.239 1.00 87.00 97 MET A C 1
ATOM 767 O O . MET A 1 97 ? 4.025 -4.494 -17.152 1.00 87.00 97 MET A O 1
ATOM 771 N N . PRO A 1 98 ? 4.731 -2.832 -18.524 1.00 88.81 98 PRO A N 1
ATOM 772 C CA . PRO A 1 98 ? 4.402 -1.745 -17.610 1.00 88.81 98 PRO A CA 1
ATOM 773 C C . PRO A 1 98 ? 2.897 -1.462 -17.575 1.00 88.81 98 PRO A C 1
ATOM 775 O O . PRO A 1 98 ? 2.222 -1.497 -18.603 1.00 88.81 98 PRO A O 1
ATOM 778 N N . PHE A 1 99 ? 2.404 -1.074 -16.401 1.00 85.06 99 PHE A N 1
ATOM 779 C CA . PHE A 1 99 ? 1.051 -0.560 -16.189 1.00 85.06 99 PHE A CA 1
ATOM 780 C C . PHE A 1 99 ? 1.112 0.753 -15.404 1.00 85.06 99 PHE A C 1
ATOM 782 O O . PHE A 1 99 ? 2.052 0.989 -14.642 1.00 85.06 99 PHE A O 1
ATOM 789 N N . GLU A 1 100 ? 0.118 1.625 -15.576 1.00 86.12 100 GLU A N 1
ATOM 790 C CA . GLU A 1 100 ? -0.005 2.788 -14.694 1.00 86.12 100 GLU A CA 1
ATOM 791 C C . GLU A 1 100 ? -0.228 2.317 -13.254 1.00 86.12 100 GLU A C 1
ATOM 793 O O . GLU A 1 100 ? -0.993 1.387 -13.002 1.00 86.12 100 GLU A O 1
ATOM 798 N N . ALA A 1 101 ? 0.475 2.953 -12.319 1.00 86.19 101 ALA A N 1
ATOM 799 C CA . ALA A 1 101 ? 0.499 2.601 -10.908 1.00 86.19 101 ALA A CA 1
ATOM 800 C C . ALA A 1 101 ? 0.898 1.137 -10.626 1.00 86.19 101 ALA A C 1
ATOM 802 O O . ALA A 1 101 ? 0.374 0.502 -9.716 1.00 86.19 101 ALA A O 1
ATOM 803 N N . CYS A 1 102 ? 1.871 0.599 -11.369 1.00 91.94 102 CYS A N 1
ATOM 804 C CA . CYS A 1 102 ? 2.636 -0.579 -10.949 1.00 91.94 102 CYS A CA 1
ATOM 805 C C . CYS A 1 102 ? 4.007 -0.178 -10.375 1.00 91.94 102 CYS A C 1
ATOM 807 O O . CYS A 1 102 ? 4.425 0.979 -10.451 1.00 91.94 102 CYS A O 1
ATOM 809 N N . ILE A 1 103 ? 4.749 -1.136 -9.823 1.00 97.06 103 ILE A N 1
ATOM 810 C CA . ILE A 1 103 ? 6.120 -0.921 -9.343 1.00 97.06 103 ILE A CA 1
ATOM 811 C C . ILE A 1 103 ? 7.098 -1.365 -10.432 1.00 97.06 103 ILE A C 1
ATOM 813 O O . ILE A 1 103 ? 7.134 -2.537 -10.786 1.00 97.06 103 ILE A O 1
ATOM 817 N N . ALA A 1 104 ? 7.915 -0.454 -10.948 1.00 97.75 104 ALA A N 1
ATOM 818 C CA . ALA A 1 104 ? 9.087 -0.800 -11.743 1.00 97.75 104 ALA A CA 1
ATOM 819 C C . ALA A 1 104 ? 10.153 -1.424 -10.831 1.00 97.75 104 ALA A C 1
ATOM 821 O O . ALA A 1 104 ? 10.532 -0.820 -9.826 1.00 97.75 104 ALA A O 1
ATOM 822 N N . PHE A 1 105 ? 10.628 -2.619 -11.173 1.00 97.31 105 PHE A N 1
ATOM 823 C CA . PHE A 1 105 ? 11.591 -3.397 -10.398 1.00 97.31 105 PHE A CA 1
ATOM 824 C C . PHE A 1 105 ? 12.892 -3.588 -11.179 1.00 97.31 105 PHE A C 1
ATOM 826 O O . PHE A 1 105 ? 12.881 -3.972 -12.349 1.00 97.31 105 PHE A O 1
ATOM 833 N N . TRP A 1 106 ? 14.017 -3.382 -10.500 1.00 95.81 106 TRP A N 1
ATOM 834 C CA . TRP A 1 106 ? 15.347 -3.722 -10.986 1.00 95.81 106 TRP A CA 1
ATOM 835 C C . TRP A 1 106 ? 16.010 -4.712 -10.041 1.00 95.81 106 TRP A C 1
ATOM 837 O O . TRP A 1 106 ? 16.127 -4.467 -8.834 1.00 95.81 106 TRP A O 1
ATOM 847 N N . GLU A 1 107 ? 16.507 -5.801 -10.615 1.00 93.50 107 GLU A N 1
ATOM 848 C CA . GLU A 1 107 ? 17.320 -6.764 -9.885 1.00 93.50 107 GLU A CA 1
ATOM 849 C C . GLU A 1 107 ? 18.697 -6.186 -9.505 1.00 93.50 107 GLU A C 1
ATOM 851 O O . GLU A 1 107 ? 19.098 -5.083 -9.901 1.00 93.50 107 GLU A O 1
ATOM 856 N N . SER A 1 108 ? 19.431 -6.955 -8.703 1.00 91.75 108 SER A N 1
ATOM 857 C CA . SER A 1 108 ? 20.778 -6.610 -8.252 1.00 91.75 108 SER A CA 1
ATOM 858 C C . SER A 1 108 ? 21.716 -6.318 -9.431 1.00 91.75 108 SER A C 1
ATOM 860 O O . SER A 1 108 ? 21.840 -7.106 -10.362 1.00 91.75 108 SER A O 1
ATOM 862 N N . GLY A 1 109 ? 22.401 -5.176 -9.385 1.00 86.69 109 GLY A N 1
ATOM 863 C CA . GLY A 1 109 ? 23.417 -4.773 -10.356 1.00 86.69 109 GLY A CA 1
ATOM 864 C C . GLY A 1 109 ? 22.892 -4.052 -11.600 1.00 86.69 109 GLY A C 1
ATOM 865 O O . GLY A 1 109 ? 23.692 -3.425 -12.291 1.00 86.69 109 GLY A O 1
ATOM 866 N N . VAL A 1 110 ? 21.584 -4.062 -11.877 1.00 85.44 110 VAL A N 1
ATOM 867 C CA . VAL A 1 110 ? 21.038 -3.447 -13.104 1.00 85.44 110 VAL A CA 1
ATOM 868 C C . VAL A 1 110 ? 20.918 -1.929 -12.971 1.00 85.44 110 VAL A C 1
ATOM 870 O O . VAL A 1 110 ? 21.379 -1.180 -13.831 1.00 85.44 110 VAL A O 1
ATOM 873 N N . PHE A 1 111 ? 20.344 -1.442 -11.871 1.00 82.81 111 PHE A N 1
ATOM 874 C CA . PHE A 1 111 ? 20.145 -0.008 -11.670 1.00 82.81 111 PHE A CA 1
ATOM 875 C C . PHE A 1 111 ? 21.355 0.629 -10.974 1.00 82.81 111 PHE A C 1
ATOM 877 O O . PHE A 1 111 ? 21.609 0.382 -9.794 1.00 82.81 111 PHE A O 1
ATOM 884 N N . TYR A 1 112 ? 22.133 1.421 -11.724 1.00 80.06 112 TYR A N 1
ATOM 885 C CA . TYR A 1 112 ? 23.387 2.059 -11.280 1.00 80.06 112 TYR A CA 1
ATOM 886 C C . TYR A 1 112 ? 24.392 1.107 -10.594 1.00 80.06 112 TYR A C 1
ATOM 888 O O . TYR A 1 112 ? 25.209 1.546 -9.786 1.00 80.06 112 TYR A O 1
ATOM 896 N N . GLY A 1 113 ? 24.350 -0.197 -10.894 1.00 80.06 113 GLY A N 1
ATOM 897 C CA . GLY A 1 113 ? 25.237 -1.187 -10.273 1.00 80.06 113 GLY A CA 1
ATOM 898 C C . GLY A 1 113 ? 24.921 -1.511 -8.806 1.00 80.06 113 GLY A C 1
ATOM 899 O O . GLY A 1 113 ? 25.738 -2.147 -8.143 1.00 80.06 113 GLY A O 1
ATOM 900 N N . SER A 1 114 ? 23.767 -1.089 -8.275 1.00 84.50 114 SER A N 1
ATOM 901 C CA . SER A 1 114 ? 23.379 -1.340 -6.879 1.00 84.50 114 SER A CA 1
ATOM 902 C C . SER A 1 114 ? 23.137 -2.826 -6.614 1.00 84.50 114 SER A C 1
ATOM 904 O O . SER A 1 114 ? 22.253 -3.432 -7.218 1.00 84.50 114 SER A O 1
ATOM 906 N N . THR A 1 115 ? 23.839 -3.411 -5.640 1.00 87.56 115 THR A N 1
ATOM 907 C CA . THR A 1 115 ? 23.623 -4.810 -5.224 1.00 87.56 115 THR A CA 1
ATOM 908 C C . THR A 1 115 ? 22.317 -5.032 -4.452 1.00 87.56 115 THR A C 1
ATOM 910 O O . THR A 1 115 ? 21.909 -6.169 -4.222 1.00 87.56 115 THR A O 1
ATOM 913 N N . LEU A 1 116 ? 21.642 -3.951 -4.049 1.00 88.38 116 LEU A N 1
ATOM 914 C CA . LEU A 1 116 ? 20.371 -3.994 -3.321 1.00 88.38 116 LEU A CA 1
ATOM 915 C C . LEU A 1 116 ? 19.152 -3.963 -4.256 1.00 88.38 116 LEU A C 1
ATOM 917 O O . LEU A 1 116 ? 18.019 -3.982 -3.774 1.00 88.38 116 LEU A O 1
ATOM 921 N N . GLY A 1 117 ? 19.381 -3.905 -5.574 1.00 91.69 117 GLY A N 1
ATOM 922 C CA . GLY A 1 117 ? 18.351 -3.633 -6.574 1.00 91.69 117 GLY A CA 1
ATOM 923 C C . GLY A 1 117 ? 17.812 -2.205 -6.474 1.00 91.69 117 GLY A C 1
ATOM 924 O O . GLY A 1 117 ? 18.374 -1.357 -5.770 1.00 91.69 117 GLY A O 1
ATOM 925 N N . HIS A 1 118 ? 16.710 -1.944 -7.173 1.00 93.50 118 HIS A N 1
ATOM 926 C CA . HIS A 1 118 ? 15.963 -0.688 -7.074 1.00 93.50 118 HIS A CA 1
ATOM 927 C C . HIS A 1 118 ? 14.481 -0.899 -7.380 1.00 93.50 118 HIS A C 1
ATOM 929 O O . HIS A 1 118 ? 14.120 -1.839 -8.086 1.00 93.50 118 HIS A O 1
ATOM 935 N N . VAL A 1 119 ? 13.626 -0.023 -6.855 1.00 94.50 119 VAL A N 1
ATOM 936 C CA . VAL A 1 119 ? 12.197 0.020 -7.191 1.00 94.50 119 VAL A CA 1
ATOM 937 C C . VAL A 1 119 ? 11.722 1.462 -7.350 1.00 94.50 119 VAL A C 1
ATOM 939 O O . VAL A 1 119 ? 12.191 2.363 -6.655 1.00 94.50 119 VAL A O 1
ATOM 942 N N . ALA A 1 120 ? 10.770 1.675 -8.248 1.00 95.44 120 ALA A N 1
ATOM 943 C CA . ALA A 1 120 ? 10.114 2.958 -8.488 1.00 95.44 120 ALA A CA 1
ATOM 944 C C . ALA A 1 120 ? 8.623 2.731 -8.769 1.00 95.44 120 ALA A C 1
ATOM 946 O O . ALA A 1 120 ? 8.237 1.633 -9.160 1.00 95.44 120 ALA A O 1
ATOM 947 N N . VAL A 1 121 ? 7.776 3.745 -8.604 1.00 95.81 121 VAL A N 1
ATOM 948 C CA . VAL A 1 121 ? 6.367 3.660 -9.026 1.00 95.81 121 VAL A CA 1
ATOM 949 C C . VAL A 1 121 ? 6.248 4.164 -10.454 1.00 95.81 121 VAL A C 1
ATOM 951 O O . VAL A 1 121 ? 6.741 5.244 -10.768 1.00 95.81 121 VAL A O 1
ATOM 954 N N . VAL A 1 122 ? 5.600 3.392 -11.322 1.00 96.12 122 VAL A N 1
ATOM 955 C CA . VAL A 1 122 ? 5.220 3.826 -12.668 1.00 96.12 122 VAL A CA 1
ATOM 956 C C . VAL A 1 122 ? 4.014 4.744 -12.532 1.00 96.12 122 VAL A C 1
ATOM 958 O O . VAL A 1 122 ? 2.897 4.298 -12.307 1.00 96.12 122 VAL A O 1
ATOM 961 N N . GLU A 1 123 ? 4.240 6.045 -12.645 1.00 93.38 123 GLU A N 1
ATOM 962 C CA . GLU A 1 123 ? 3.189 7.059 -12.535 1.00 93.38 123 GLU A CA 1
ATOM 963 C C . GLU A 1 123 ? 2.378 7.167 -13.830 1.00 93.38 123 GLU A C 1
ATOM 965 O O . GLU A 1 123 ? 1.199 7.505 -13.795 1.00 93.38 123 GLU A O 1
ATOM 970 N N . LYS A 1 124 ? 3.008 6.896 -14.981 1.00 92.19 124 LYS A N 1
ATOM 971 C CA . LYS A 1 124 ? 2.355 6.957 -16.293 1.00 92.19 124 LYS A CA 1
ATOM 972 C C . LYS A 1 124 ? 3.040 6.062 -17.318 1.00 92.19 124 LYS A C 1
ATOM 974 O O . LYS A 1 124 ? 4.271 6.021 -17.366 1.00 92.19 124 LYS A O 1
ATOM 979 N N . VAL A 1 125 ? 2.251 5.432 -18.186 1.00 92.25 125 VAL A N 1
ATOM 980 C CA . VAL A 1 125 ? 2.728 4.771 -19.410 1.00 92.25 125 VAL A CA 1
ATOM 981 C C . VAL A 1 125 ? 2.333 5.651 -20.594 1.00 92.25 125 VAL A C 1
ATOM 983 O O . VAL A 1 125 ? 1.168 5.998 -20.762 1.00 92.25 125 VAL A O 1
ATOM 986 N N . GLN A 1 126 ? 3.311 6.090 -21.380 1.00 91.50 126 GLN A N 1
ATOM 987 C CA . GLN A 1 126 ? 3.083 6.959 -22.534 1.00 91.50 126 GLN A CA 1
ATOM 988 C C . GLN A 1 126 ? 2.737 6.140 -23.781 1.00 91.50 126 GLN A C 1
ATOM 990 O O . GLN A 1 126 ? 3.028 4.948 -23.859 1.00 91.50 126 GLN A O 1
ATOM 995 N N . GLU A 1 127 ? 2.149 6.796 -24.784 1.00 91.62 127 GLU A N 1
ATOM 996 C CA . GLU A 1 127 ? 1.760 6.159 -26.052 1.00 91.62 127 GLU A CA 1
ATOM 997 C C . GLU A 1 127 ? 2.944 5.528 -26.801 1.00 91.62 127 GLU A C 1
ATOM 999 O O . GLU A 1 127 ? 2.778 4.528 -27.493 1.00 91.62 127 GLU A O 1
ATOM 1004 N N . ASP A 1 128 ? 4.152 6.078 -26.636 1.00 89.12 128 ASP A N 1
ATOM 1005 C CA . ASP A 1 128 ? 5.388 5.554 -27.229 1.00 89.12 128 ASP A CA 1
ATOM 1006 C C . ASP A 1 128 ? 5.998 4.375 -26.439 1.00 89.12 128 ASP A C 1
ATOM 1008 O O . ASP A 1 128 ? 7.090 3.906 -26.762 1.00 89.12 128 ASP A O 1
ATOM 1012 N N . GLY A 1 129 ? 5.317 3.912 -25.385 1.00 90.19 129 GLY A N 1
ATOM 1013 C CA . GLY A 1 129 ? 5.776 2.864 -24.476 1.00 90.19 129 GLY A CA 1
ATOM 1014 C C . GLY A 1 129 ? 6.761 3.343 -23.406 1.00 90.19 129 GLY A C 1
ATOM 1015 O O . GLY A 1 129 ? 7.147 2.555 -22.545 1.00 90.19 129 GLY A O 1
ATOM 1016 N N . SER A 1 130 ? 7.174 4.613 -23.413 1.00 96.25 130 SER A N 1
ATOM 1017 C CA . SER A 1 130 ? 8.021 5.171 -22.357 1.00 96.25 130 SER A CA 1
ATOM 1018 C C . SER A 1 130 ? 7.250 5.295 -21.046 1.00 96.25 130 SER A C 1
ATOM 1020 O O . SER A 1 130 ? 6.094 5.712 -21.020 1.00 96.25 130 SER A O 1
ATOM 1022 N N . ILE A 1 131 ? 7.912 5.033 -19.925 1.00 97.19 131 ILE A N 1
ATOM 1023 C CA . ILE A 1 131 ? 7.317 5.162 -18.590 1.00 97.19 131 ILE A CA 1
ATOM 1024 C C . ILE A 1 131 ? 7.802 6.431 -17.899 1.00 97.19 131 ILE A C 1
ATOM 1026 O O . ILE A 1 131 ? 8.982 6.777 -17.978 1.00 97.19 131 ILE A O 1
ATOM 1030 N N . ILE A 1 132 ? 6.901 7.123 -17.205 1.00 95.94 132 ILE A N 1
ATOM 1031 C CA . ILE A 1 132 ? 7.259 8.130 -16.204 1.00 95.94 132 ILE A CA 1
ATOM 1032 C C . ILE A 1 132 ? 7.254 7.424 -14.858 1.00 95.94 132 ILE A C 1
ATOM 1034 O O . ILE A 1 132 ? 6.228 6.880 -14.452 1.00 95.94 132 ILE A O 1
ATOM 1038 N N . VAL A 1 133 ? 8.392 7.436 -14.175 1.00 95.50 133 VAL A N 1
ATOM 1039 C CA . VAL A 1 133 ? 8.530 6.838 -12.849 1.00 95.50 133 VAL A CA 1
ATOM 1040 C C . VAL A 1 133 ? 8.768 7.903 -11.794 1.00 95.50 133 VAL A C 1
ATOM 1042 O O . VAL A 1 133 ? 9.365 8.944 -12.079 1.00 95.50 133 VAL A O 1
ATOM 1045 N N . SER A 1 134 ? 8.328 7.621 -10.574 1.00 94.19 134 SER A N 1
ATOM 1046 C CA . SER A 1 134 ? 8.689 8.359 -9.373 1.00 94.19 134 SER A CA 1
ATOM 1047 C C . SER A 1 134 ? 9.450 7.451 -8.408 1.00 94.19 134 SER A C 1
ATOM 1049 O O . SER A 1 134 ? 9.103 6.283 -8.216 1.00 94.19 134 SER A O 1
ATOM 1051 N N . ASP A 1 135 ? 10.515 7.969 -7.803 1.00 91.44 135 ASP A N 1
ATOM 1052 C CA . ASP A 1 135 ? 11.265 7.240 -6.786 1.00 91.44 135 ASP A CA 1
ATOM 1053 C C . ASP A 1 135 ? 11.907 8.152 -5.737 1.00 91.44 135 ASP A C 1
ATOM 1055 O O . ASP A 1 135 ? 11.805 9.383 -5.767 1.00 91.44 135 ASP A O 1
ATOM 1059 N N . SER A 1 136 ? 12.584 7.506 -4.790 1.00 88.12 136 SER A N 1
ATOM 1060 C CA . SER A 1 136 ? 13.535 8.146 -3.892 1.00 88.12 136 SER A CA 1
ATOM 1061 C C . SER A 1 136 ? 14.858 7.383 -3.898 1.00 88.12 136 SER A C 1
ATOM 1063 O O . SER A 1 136 ? 14.920 6.224 -4.317 1.00 88.12 136 SER A O 1
ATOM 1065 N N . SER A 1 137 ? 15.922 8.023 -3.409 1.00 77.81 137 SER A N 1
ATOM 1066 C CA . SER A 1 137 ? 17.251 7.421 -3.206 1.00 77.81 137 SER A CA 1
ATOM 1067 C C . SER A 1 137 ? 18.053 7.095 -4.483 1.00 77.81 137 SER A C 1
ATOM 1069 O O . SER A 1 137 ? 19.262 6.900 -4.401 1.00 77.81 137 SER A O 1
ATOM 1071 N N . SER A 1 138 ? 17.455 7.153 -5.681 1.00 65.69 138 SER A N 1
ATOM 1072 C CA . SER A 1 138 ? 18.124 6.843 -6.963 1.00 65.69 138 SER A CA 1
ATOM 1073 C C . SER A 1 138 ? 19.301 7.761 -7.332 1.00 65.69 138 SER A C 1
ATOM 1075 O O . SER A 1 138 ? 20.132 7.395 -8.160 1.00 65.69 138 SER A O 1
ATOM 1077 N N . SER A 1 139 ? 19.397 8.957 -6.736 1.00 56.72 139 SER A N 1
ATOM 1078 C CA . SER A 1 139 ? 20.476 9.920 -7.016 1.00 56.72 139 SER A CA 1
ATOM 1079 C C . SER A 1 139 ? 20.752 10.904 -5.867 1.00 56.72 139 SER A C 1
ATOM 1081 O O . SER A 1 139 ? 21.069 12.067 -6.115 1.00 56.72 139 SER A O 1
ATOM 1083 N N . GLY A 1 140 ? 20.536 10.493 -4.611 1.00 65.00 140 GLY A N 1
ATOM 1084 C CA . GLY A 1 140 ? 20.686 11.374 -3.440 1.00 65.00 140 GLY A CA 1
ATOM 1085 C C . GLY A 1 140 ? 19.575 12.422 -3.263 1.00 65.00 140 GLY A C 1
ATOM 1086 O O . GLY A 1 140 ? 19.705 13.315 -2.430 1.00 65.00 140 GLY A O 1
ATOM 1087 N N . SER A 1 141 ? 18.479 12.323 -4.027 1.00 76.94 141 SER A N 1
ATOM 1088 C CA . SER A 1 141 ? 17.270 13.129 -3.818 1.00 76.94 141 SER A CA 1
ATOM 1089 C C . SER A 1 141 ? 16.224 12.331 -3.034 1.00 76.94 141 SER A C 1
ATOM 1091 O O . SER A 1 141 ? 16.029 11.148 -3.334 1.00 76.94 141 SER A O 1
ATOM 1093 N N . PRO A 1 142 ? 15.491 12.963 -2.096 1.00 80.81 142 PRO A N 1
ATOM 1094 C CA . PRO A 1 142 ? 14.416 12.290 -1.379 1.00 80.81 142 PRO A CA 1
ATOM 1095 C C . PRO A 1 142 ? 13.169 12.033 -2.237 1.00 80.81 142 PRO A C 1
ATOM 1097 O O . PRO A 1 142 ? 12.307 11.259 -1.838 1.00 80.81 142 PRO A O 1
ATOM 1100 N N . TYR A 1 143 ? 13.083 12.665 -3.411 1.00 88.50 143 TYR A N 1
ATOM 1101 C CA . TYR A 1 143 ? 12.003 12.490 -4.377 1.00 88.50 143 TYR A CA 1
ATOM 1102 C C . TYR A 1 143 ? 12.448 12.918 -5.773 1.00 88.50 143 TYR A C 1
ATOM 1104 O O . TYR A 1 143 ? 13.071 13.981 -5.915 1.00 88.50 143 TYR A O 1
ATOM 1112 N N . LYS A 1 144 ? 12.115 12.136 -6.798 1.00 90.00 144 LYS A N 1
ATOM 1113 C CA . LYS A 1 144 ? 12.378 12.476 -8.198 1.00 90.00 144 LYS A CA 1
ATOM 1114 C C . LYS A 1 144 ? 11.363 11.813 -9.121 1.00 90.00 144 LYS A C 1
ATOM 1116 O O . LYS A 1 144 ? 10.990 10.668 -8.899 1.00 90.00 144 LYS A O 1
ATOM 1121 N N . THR A 1 145 ? 11.009 12.507 -10.200 1.00 92.88 145 THR A N 1
ATOM 1122 C CA . THR A 1 145 ? 10.325 11.929 -11.361 1.00 92.88 145 THR A CA 1
ATOM 1123 C C . THR A 1 145 ? 11.227 11.977 -12.586 1.00 92.88 145 THR A C 1
ATOM 1125 O O . THR A 1 145 ? 12.022 12.906 -12.757 1.00 92.88 145 THR A O 1
ATOM 1128 N N . TYR A 1 146 ? 11.166 10.951 -13.429 1.00 93.12 146 TYR A N 1
ATOM 1129 C CA . TYR A 1 146 ? 11.911 10.911 -14.686 1.00 93.12 146 TYR A CA 1
ATOM 1130 C C . TYR A 1 146 ? 11.316 9.897 -15.660 1.00 93.12 146 TYR A C 1
ATOM 1132 O O . TYR A 1 146 ? 10.600 8.977 -15.274 1.00 93.12 146 TYR A O 1
ATOM 1140 N N . THR A 1 147 ? 11.630 10.074 -16.942 1.00 95.69 147 THR A N 1
ATOM 1141 C CA . THR A 1 147 ? 11.187 9.180 -18.014 1.00 95.69 147 THR A CA 1
ATOM 1142 C C . THR A 1 147 ? 12.242 8.119 -18.320 1.00 95.69 147 THR A C 1
ATOM 1144 O O . THR A 1 147 ? 13.442 8.417 -18.363 1.00 95.69 147 THR A O 1
ATOM 1147 N N . ILE A 1 148 ? 11.794 6.893 -18.581 1.00 95.56 148 ILE A N 1
ATOM 1148 C CA . ILE A 1 148 ? 12.612 5.782 -19.077 1.00 95.56 148 ILE A CA 1
ATOM 1149 C C . ILE A 1 148 ? 11.985 5.273 -20.372 1.00 95.56 148 ILE A C 1
ATOM 1151 O O . ILE A 1 148 ? 10.779 5.039 -20.430 1.00 95.56 148 ILE A O 1
ATOM 1155 N N . LYS A 1 149 ? 12.801 5.127 -21.416 1.00 96.69 149 LYS A N 1
ATOM 1156 C CA . LYS A 1 149 ? 12.360 4.599 -22.713 1.00 96.69 149 LYS A CA 1
ATOM 1157 C C . LYS A 1 149 ? 12.550 3.080 -22.762 1.00 96.69 149 LYS A C 1
ATOM 1159 O O . LYS A 1 149 ? 13.518 2.609 -22.168 1.00 96.69 149 LYS A O 1
ATOM 1164 N N . PRO A 1 150 ? 11.747 2.326 -23.534 1.00 94.00 150 PRO A N 1
ATOM 1165 C CA . PRO A 1 150 ? 11.930 0.878 -23.690 1.00 94.00 150 PRO A CA 1
ATOM 1166 C C . PRO A 1 150 ? 13.323 0.472 -24.186 1.00 94.00 150 PRO A C 1
ATOM 1168 O O . PRO A 1 150 ? 13.835 -0.581 -23.834 1.00 94.00 150 PRO A O 1
ATOM 1171 N N . SER A 1 151 ? 13.960 1.325 -24.993 1.00 93.88 151 SER A N 1
ATOM 1172 C CA . SER A 1 151 ? 15.309 1.095 -25.524 1.00 93.88 151 SER A CA 1
ATOM 1173 C C . SER A 1 151 ? 16.437 1.477 -24.560 1.00 93.88 151 SER A C 1
ATOM 1175 O O . SER A 1 151 ? 17.608 1.384 -24.926 1.00 93.88 151 SER A O 1
ATOM 1177 N N . ASP A 1 152 ? 16.114 2.030 -23.394 1.00 92.12 152 ASP A N 1
ATOM 1178 C CA . ASP A 1 152 ? 17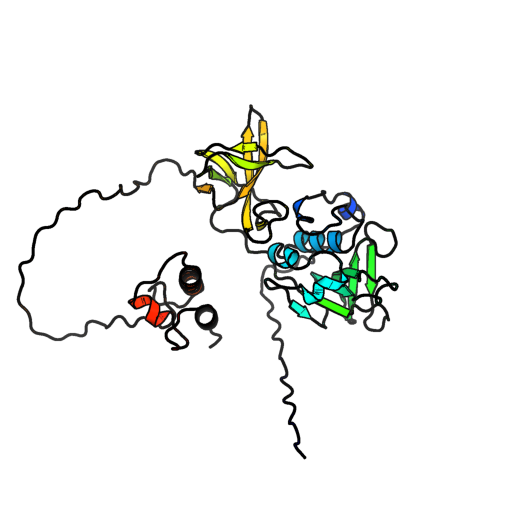.105 2.512 -22.442 1.00 92.12 152 ASP A CA 1
ATOM 1179 C C . ASP A 1 152 ? 17.722 1.333 -21.681 1.00 92.12 152 ASP A C 1
ATOM 1181 O O . ASP A 1 152 ? 17.013 0.425 -21.256 1.00 92.12 152 ASP A O 1
ATOM 1185 N N . SER A 1 153 ? 19.036 1.347 -21.450 1.00 89.00 153 SER A N 1
ATOM 1186 C CA . SER A 1 153 ? 19.715 0.253 -20.731 1.00 89.00 153 SER A CA 1
ATOM 1187 C C . SER A 1 153 ? 19.267 0.125 -19.272 1.00 89.00 153 SER A C 1
ATOM 1189 O O . SER A 1 153 ? 19.499 -0.897 -18.635 1.00 89.00 153 SER A O 1
ATOM 1191 N N . LYS A 1 154 ? 18.617 1.169 -18.754 1.00 87.44 154 LYS A N 1
ATOM 1192 C CA . LYS A 1 154 ? 17.979 1.235 -17.434 1.00 87.44 154 LYS A CA 1
ATOM 1193 C C . LYS A 1 154 ? 16.488 0.877 -17.462 1.00 87.44 154 LYS A C 1
ATOM 1195 O O . LYS A 1 154 ? 15.793 1.187 -16.495 1.00 87.44 154 LYS A O 1
ATOM 1200 N N . TRP A 1 155 ? 15.968 0.266 -18.528 1.00 94.75 155 TRP A N 1
ATOM 1201 C CA . TRP A 1 155 ? 14.614 -0.291 -18.506 1.00 94.75 155 TRP A CA 1
ATOM 1202 C C . TRP A 1 155 ? 14.457 -1.273 -17.324 1.00 94.75 155 TRP A C 1
ATOM 1204 O O . TRP A 1 155 ? 15.412 -1.996 -17.024 1.00 94.75 155 TRP A O 1
ATOM 1214 N N . PRO A 1 156 ? 13.322 -1.266 -16.598 1.00 96.06 156 PRO A N 1
ATOM 1215 C CA . PRO A 1 156 ? 13.091 -2.186 -15.484 1.00 96.06 156 PRO A CA 1
ATOM 1216 C C . PRO A 1 156 ? 13.268 -3.651 -15.885 1.00 96.06 156 PRO A C 1
ATOM 1218 O O . PRO A 1 156 ? 12.872 -4.054 -16.977 1.00 96.06 156 PRO A O 1
ATOM 1221 N N . THR A 1 157 ? 13.824 -4.450 -14.974 1.00 96.62 157 THR A N 1
ATOM 1222 C CA . THR A 1 157 ? 13.905 -5.911 -15.121 1.00 96.62 157 THR A CA 1
ATOM 1223 C C . THR A 1 157 ? 12.505 -6.519 -15.217 1.00 96.62 157 THR A C 1
ATOM 1225 O O . THR A 1 157 ? 12.284 -7.444 -15.992 1.00 96.62 157 THR A O 1
ATOM 1228 N N . ALA A 1 158 ? 11.568 -6.007 -14.416 1.00 95.69 158 ALA A N 1
ATOM 1229 C CA . ALA A 1 158 ? 10.171 -6.422 -14.407 1.00 95.69 158 ALA A CA 1
ATOM 1230 C C . ALA A 1 158 ? 9.281 -5.322 -13.810 1.00 95.69 158 ALA A C 1
ATOM 1232 O O . ALA A 1 158 ? 9.759 -4.295 -13.317 1.00 95.69 158 ALA A O 1
ATOM 1233 N N . PHE A 1 159 ? 7.978 -5.573 -13.803 1.00 95.88 159 PHE A N 1
ATOM 1234 C CA . PHE A 1 159 ? 6.957 -4.731 -13.201 1.00 95.88 159 PHE A CA 1
ATOM 1235 C C . PHE A 1 159 ? 6.138 -5.546 -12.203 1.00 95.88 159 PHE A C 1
ATOM 1237 O O . PHE A 1 159 ? 5.711 -6.653 -12.510 1.00 95.88 159 PHE A O 1
ATOM 1244 N N . ILE A 1 160 ? 5.899 -5.019 -11.007 1.00 94.75 160 ILE A N 1
ATOM 1245 C CA . ILE A 1 160 ? 5.068 -5.672 -9.991 1.00 94.75 160 ILE A CA 1
ATOM 1246 C C . ILE A 1 160 ? 3.724 -4.953 -9.943 1.00 94.75 160 ILE A C 1
ATOM 1248 O O . ILE A 1 160 ? 3.645 -3.772 -9.596 1.00 94.75 160 ILE A O 1
ATOM 1252 N N . ILE A 1 161 ? 2.663 -5.668 -10.297 1.00 90.75 161 ILE A N 1
ATOM 1253 C CA . ILE A 1 161 ? 1.284 -5.193 -10.249 1.00 90.75 161 ILE A CA 1
ATOM 1254 C C . ILE A 1 161 ? 0.733 -5.545 -8.873 1.00 90.75 161 ILE A C 1
ATOM 1256 O O . ILE A 1 161 ? 0.665 -6.713 -8.489 1.00 90.75 161 ILE A O 1
ATOM 1260 N N . VAL A 1 162 ? 0.352 -4.521 -8.119 1.00 83.31 162 VAL A N 1
ATOM 1261 C CA . VAL A 1 162 ? -0.278 -4.675 -6.808 1.00 83.31 162 VAL A CA 1
ATOM 1262 C C . VAL A 1 162 ? -1.790 -4.627 -7.024 1.00 83.31 162 VAL A C 1
ATOM 1264 O O . VAL A 1 162 ? -2.250 -3.792 -7.801 1.00 83.31 162 VAL A O 1
ATOM 1267 N N . PRO A 1 163 ? -2.591 -5.486 -6.378 1.00 76.56 163 PRO A N 1
ATOM 1268 C CA . PRO A 1 163 ? -4.037 -5.364 -6.462 1.00 76.56 163 PRO A CA 1
ATOM 1269 C C . PRO A 1 163 ? -4.499 -4.065 -5.785 1.00 76.56 163 PRO A C 1
ATOM 1271 O O . PRO A 1 163 ? -3.832 -3.581 -4.855 1.00 76.56 163 PRO A O 1
ATOM 1274 N N . PRO A 1 164 ? -5.645 -3.498 -6.199 1.00 72.62 164 PRO A N 1
ATOM 1275 C CA . PRO A 1 164 ? -6.240 -2.381 -5.481 1.00 72.62 164 PRO A CA 1
ATOM 1276 C C . PRO A 1 164 ? -6.465 -2.763 -4.015 1.00 72.62 164 PRO A C 1
ATOM 1278 O O . PRO A 1 164 ? -6.614 -3.939 -3.669 1.00 72.62 164 PRO A O 1
ATOM 1281 N N . GLY A 1 165 ? -6.453 -1.764 -3.138 1.00 62.28 165 GLY A N 1
ATOM 1282 C CA . GLY A 1 165 ? -6.784 -1.943 -1.734 1.00 62.28 165 GLY A CA 1
ATOM 1283 C C . GLY A 1 165 ? -8.144 -2.615 -1.570 1.00 62.28 165 GLY A C 1
ATOM 1284 O O . GLY A 1 165 ? -9.002 -2.492 -2.449 1.00 62.28 165 GLY A O 1
ATOM 1285 N N . PRO A 1 166 ? -8.349 -3.353 -0.465 1.00 59.12 166 PRO A N 1
ATOM 1286 C CA . PRO A 1 166 ? -9.655 -3.924 -0.190 1.00 59.12 166 PRO A CA 1
ATOM 1287 C C . PRO A 1 166 ? -10.698 -2.799 -0.218 1.00 59.12 166 PRO A C 1
ATOM 1289 O O . PRO A 1 166 ? -10.408 -1.698 0.270 1.00 59.12 166 PRO A O 1
ATOM 1292 N N . PRO A 1 167 ? -11.891 -3.046 -0.787 1.00 56.41 167 PRO A N 1
ATOM 1293 C CA . PRO A 1 167 ? -12.963 -2.067 -0.745 1.00 56.41 167 PRO A CA 1
ATOM 1294 C C . PRO A 1 167 ? -13.229 -1.667 0.707 1.00 56.41 167 PRO A C 1
ATOM 1296 O O . PRO A 1 167 ? -12.949 -2.429 1.641 1.00 56.41 167 PRO A O 1
ATOM 1299 N N . ARG A 1 168 ? -13.747 -0.450 0.902 1.00 58.34 168 ARG A N 1
ATOM 1300 C CA . ARG A 1 168 ? -14.141 -0.012 2.242 1.00 58.34 168 ARG A CA 1
ATOM 1301 C C . ARG A 1 168 ? -15.060 -1.056 2.862 1.00 58.34 168 ARG A C 1
ATOM 1303 O O . ARG A 1 168 ? -15.943 -1.573 2.176 1.00 58.34 168 ARG A O 1
ATOM 1310 N N . SER A 1 169 ? -14.818 -1.379 4.129 1.00 67.69 169 SER A N 1
ATOM 1311 C CA . SER A 1 169 ? -15.674 -2.322 4.830 1.00 67.69 169 SER A CA 1
ATOM 1312 C C . SER A 1 169 ? -17.104 -1.789 4.830 1.00 67.69 169 SER A C 1
ATOM 1314 O O . SER A 1 169 ? -17.332 -0.606 5.075 1.00 67.69 169 SER A O 1
ATOM 1316 N N . ALA A 1 170 ? -18.058 -2.666 4.524 1.00 74.25 170 ALA A N 1
ATOM 1317 C CA . ALA A 1 170 ? -19.481 -2.348 4.550 1.00 74.25 170 ALA A CA 1
ATOM 1318 C C . ALA A 1 170 ? -20.090 -2.504 5.955 1.00 74.25 170 ALA A C 1
ATOM 1320 O O . ALA A 1 170 ? -21.293 -2.318 6.116 1.00 74.25 170 ALA A O 1
ATOM 1321 N N . VAL A 1 171 ? -19.283 -2.883 6.955 1.00 76.56 171 VAL A N 1
ATOM 1322 C CA . VAL A 1 171 ? -19.750 -3.133 8.325 1.00 76.56 171 VAL A CA 1
ATOM 1323 C C . VAL A 1 171 ? -20.170 -1.836 9.013 1.00 76.56 171 VAL A C 1
ATOM 1325 O O . VAL A 1 171 ? -21.185 -1.834 9.701 1.00 76.56 171 VAL A O 1
ATOM 1328 N N . PHE A 1 172 ? -19.432 -0.743 8.796 1.00 84.56 172 PHE A N 1
ATOM 1329 C CA . PHE A 1 172 ? -19.740 0.566 9.371 1.00 84.56 172 PHE A CA 1
ATOM 1330 C C . PHE A 1 172 ? -19.712 1.669 8.320 1.00 84.56 172 PHE A C 1
ATOM 1332 O O . PHE A 1 172 ? -19.022 1.574 7.304 1.00 84.56 172 PHE A O 1
ATOM 1339 N N . SER A 1 173 ? -20.437 2.751 8.592 1.00 87.56 173 SER A N 1
ATOM 1340 C CA . SER A 1 173 ? -20.437 3.954 7.752 1.00 87.56 173 SER A CA 1
ATOM 1341 C C . SER A 1 173 ? -19.798 5.154 8.462 1.00 87.56 173 SER A C 1
ATOM 1343 O O . SER A 1 173 ? -19.965 5.309 9.672 1.00 87.56 173 SER A O 1
ATOM 1345 N N . PRO A 1 174 ? -19.108 6.064 7.746 1.00 89.50 174 PRO A N 1
ATOM 1346 C CA . PRO A 1 174 ? -18.713 7.353 8.311 1.00 89.50 174 PRO A CA 1
ATOM 1347 C C . PRO A 1 174 ? -19.895 8.091 8.961 1.00 89.50 174 PRO A C 1
ATOM 1349 O O . PRO A 1 174 ? -20.952 8.239 8.351 1.00 89.50 174 PRO A O 1
ATOM 1352 N N . GLY A 1 175 ? -19.705 8.556 10.195 1.00 91.00 175 GLY A N 1
ATOM 1353 C CA . GLY A 1 175 ? -20.730 9.163 11.049 1.00 91.00 175 GLY A CA 1
ATOM 1354 C C . GLY A 1 175 ? -21.446 8.176 11.979 1.00 91.00 175 GLY A C 1
ATOM 1355 O O . GLY A 1 175 ? -22.126 8.604 12.912 1.00 91.00 175 GLY A O 1
ATOM 1356 N N . GLU A 1 176 ? -21.291 6.866 11.775 1.00 92.81 176 GLU A N 1
ATOM 1357 C CA . GLU A 1 176 ? -21.850 5.855 12.670 1.00 92.81 176 GLU A CA 1
ATOM 1358 C C . GLU A 1 176 ? -21.133 5.862 14.024 1.00 92.81 176 GLU A C 1
ATOM 1360 O O . GLU A 1 176 ? -19.906 5.953 14.105 1.00 92.81 176 GLU A O 1
ATOM 1365 N N . LYS A 1 177 ? -21.907 5.737 15.105 1.00 94.94 177 LYS A N 1
ATOM 1366 C CA . LYS A 1 177 ? -21.358 5.483 16.436 1.00 94.94 177 LYS A CA 1
ATOM 1367 C C . LYS A 1 177 ? -21.232 3.982 16.638 1.00 94.94 177 LYS A C 1
ATOM 1369 O O . LYS A 1 177 ? -22.222 3.261 16.550 1.00 94.94 177 LYS A O 1
ATOM 1374 N N . VAL A 1 178 ? -20.031 3.541 16.972 1.00 94.25 178 VAL A N 1
ATOM 1375 C CA . VAL A 1 178 ? -19.706 2.153 17.293 1.00 94.25 178 VAL A CA 1
ATOM 1376 C C . VAL A 1 178 ? -19.260 2.037 18.742 1.00 94.25 178 VAL A C 1
ATOM 1378 O O . VAL A 1 178 ? -18.899 3.030 19.379 1.00 94.25 178 VAL A O 1
ATOM 1381 N N . ARG A 1 179 ? -19.303 0.825 19.279 1.00 94.75 179 ARG A N 1
ATOM 1382 C CA . ARG A 1 179 ? -18.944 0.502 20.653 1.00 94.75 179 ARG A CA 1
ATOM 1383 C C . ARG A 1 179 ? -17.832 -0.539 20.674 1.00 94.75 179 ARG A C 1
ATOM 1385 O O . ARG A 1 179 ? -17.859 -1.487 19.898 1.00 94.75 179 ARG A O 1
ATOM 1392 N N . THR A 1 180 ? -16.865 -0.381 21.571 1.00 90.88 180 THR A N 1
ATOM 1393 C CA . THR A 1 180 ? -15.809 -1.380 21.774 1.00 90.88 180 THR A CA 1
ATOM 1394 C C . THR A 1 180 ? -16.362 -2.636 22.457 1.00 90.88 180 THR A C 1
ATOM 1396 O O . THR A 1 180 ? -17.044 -2.560 23.484 1.00 90.88 180 THR A O 1
ATOM 1399 N N . THR A 1 181 ? -16.049 -3.816 21.922 1.00 87.50 181 THR A N 1
ATOM 1400 C CA . THR A 1 181 ? -16.552 -5.104 22.440 1.00 87.50 181 THR A CA 1
ATOM 1401 C C . THR A 1 181 ? -15.620 -5.746 23.470 1.00 87.50 181 THR A C 1
ATOM 1403 O O . THR A 1 181 ? -16.051 -6.592 24.257 1.00 87.50 181 THR A O 1
ATOM 1406 N N . VAL A 1 182 ? -14.362 -5.297 23.529 1.00 79.25 182 VAL A N 1
ATOM 1407 C CA . VAL A 1 182 ? -13.313 -5.789 24.438 1.00 79.25 182 VAL A CA 1
ATOM 1408 C C . VAL A 1 182 ? -12.778 -4.674 25.338 1.00 79.25 182 VAL A C 1
ATOM 1410 O O . VAL A 1 182 ? -12.893 -3.494 25.016 1.00 79.25 182 VAL A O 1
ATOM 1413 N N . GLY A 1 183 ? -12.196 -5.055 26.478 1.00 83.00 183 GLY A N 1
ATOM 1414 C CA . GLY A 1 183 ? -11.486 -4.131 27.366 1.00 83.00 183 GLY A CA 1
ATOM 1415 C C . GLY A 1 183 ? -10.031 -3.933 26.945 1.00 83.00 183 GLY A C 1
ATOM 1416 O O . GLY A 1 183 ? -9.442 -4.808 26.311 1.00 83.00 183 GLY A O 1
ATOM 1417 N N . SER A 1 184 ? -9.456 -2.788 27.320 1.00 84.19 184 SER A N 1
ATOM 1418 C CA . SER A 1 184 ? -8.079 -2.402 26.982 1.00 84.19 184 SER A CA 1
ATOM 1419 C C . SER A 1 184 ? -7.781 -2.446 25.476 1.00 84.19 184 SER A C 1
ATOM 1421 O O . SER A 1 184 ? -6.679 -2.811 25.058 1.00 84.19 184 SER A O 1
ATOM 1423 N N . LEU A 1 185 ? -8.762 -2.077 24.647 1.00 84.12 185 LEU A N 1
ATOM 1424 C CA . LEU A 1 185 ? -8.591 -2.010 23.200 1.00 84.12 185 LEU A CA 1
ATOM 1425 C C . LEU A 1 185 ? -7.612 -0.888 22.846 1.00 84.12 185 LEU A C 1
ATOM 1427 O O . LEU A 1 185 ? -7.776 0.248 23.280 1.00 84.12 185 LEU A O 1
ATOM 1431 N N . ASN A 1 186 ? -6.609 -1.191 22.026 1.00 82.06 186 ASN A N 1
ATOM 1432 C CA . ASN A 1 186 ? -5.629 -0.199 21.602 1.00 82.06 186 ASN A CA 1
ATOM 1433 C C . ASN A 1 186 ? -6.240 0.774 20.581 1.00 82.06 186 ASN A C 1
ATOM 1435 O O . ASN A 1 186 ? -6.471 0.403 19.428 1.00 82.06 186 ASN A O 1
ATOM 1439 N N . PHE A 1 187 ? -6.454 2.017 21.009 1.00 87.12 187 PHE A N 1
ATOM 1440 C CA . PHE A 1 187 ? -6.742 3.152 20.148 1.00 87.12 187 PHE A CA 1
ATOM 1441 C C . PHE A 1 187 ? -5.442 3.863 19.793 1.00 87.12 187 PHE A C 1
ATOM 1443 O O . PHE A 1 187 ? -4.768 4.467 20.637 1.00 87.12 187 PHE A O 1
ATOM 1450 N N . ARG A 1 188 ? -5.069 3.758 18.519 1.00 85.12 188 ARG A N 1
ATOM 1451 C CA . ARG A 1 188 ? -3.837 4.349 18.005 1.00 85.12 188 ARG A CA 1
ATOM 1452 C C . ARG A 1 188 ? -4.093 5.809 17.689 1.00 85.12 188 ARG A C 1
ATOM 1454 O O . ARG A 1 188 ? -4.716 6.095 16.674 1.00 85.12 188 ARG A O 1
ATOM 1461 N N . LEU A 1 189 ? -3.639 6.704 18.558 1.00 83.12 189 LEU A N 1
ATOM 1462 C CA . LEU A 1 189 ? -3.805 8.138 18.356 1.00 83.12 189 LEU A CA 1
ATOM 1463 C C . LEU A 1 189 ? -3.152 8.605 17.052 1.00 83.12 189 LEU A C 1
ATOM 1465 O O . LEU A 1 189 ? -2.058 8.173 16.687 1.00 83.12 189 LEU A O 1
ATOM 1469 N N . GLU A 1 190 ? -3.828 9.528 16.379 1.00 82.62 190 GLU A N 1
ATOM 1470 C CA . GLU A 1 190 ? -3.291 10.235 15.228 1.00 82.62 190 GLU A CA 1
ATOM 1471 C C . GLU A 1 190 ? -2.084 11.092 15.613 1.00 82.62 190 GLU A C 1
ATOM 1473 O O . GLU A 1 190 ? -2.143 11.921 16.520 1.00 82.62 190 GLU A O 1
ATOM 1478 N N . GLY A 1 191 ? -0.981 10.901 14.886 1.00 68.62 191 GLY A N 1
ATOM 1479 C CA . GLY A 1 191 ? 0.248 11.668 15.044 1.00 68.62 191 GLY A CA 1
ATOM 1480 C C . GLY A 1 191 ? 1.491 10.796 15.210 1.00 68.62 191 GLY A C 1
ATOM 1481 O O . GLY A 1 191 ? 1.435 9.595 15.463 1.00 68.62 191 GLY A O 1
ATOM 1482 N N . ILE A 1 192 ? 2.655 11.422 15.058 1.00 56.78 192 ILE A N 1
ATOM 1483 C CA . ILE A 1 192 ? 3.947 10.740 15.172 1.00 56.78 192 ILE A CA 1
ATOM 1484 C C . ILE A 1 192 ? 4.252 10.484 16.653 1.00 56.78 192 ILE A C 1
ATOM 1486 O O . ILE A 1 192 ? 4.193 11.409 17.460 1.00 56.78 192 ILE A O 1
ATOM 1490 N N . ASN A 1 193 ? 4.631 9.246 16.990 1.00 59.53 193 ASN A N 1
ATOM 1491 C CA . ASN A 1 193 ? 5.035 8.821 18.339 1.00 59.53 193 ASN A CA 1
ATOM 1492 C C . ASN A 1 193 ? 3.997 9.105 19.438 1.00 59.53 193 ASN A C 1
ATOM 1494 O O . ASN A 1 193 ? 4.362 9.292 20.600 1.00 59.53 193 ASN A O 1
ATOM 1498 N N . GLN A 1 194 ? 2.711 9.132 19.086 1.00 68.88 194 GLN A N 1
ATOM 1499 C CA . GLN A 1 194 ? 1.660 9.258 20.085 1.00 68.88 194 GLN A CA 1
ATOM 1500 C C . GLN A 1 194 ? 1.543 7.961 20.900 1.00 68.88 194 GLN A C 1
ATOM 1502 O O . GLN A 1 194 ? 1.612 6.868 20.326 1.00 68.88 194 GLN A O 1
ATOM 1507 N N . PRO A 1 195 ? 1.376 8.049 22.230 1.00 72.62 195 PRO A N 1
ATOM 1508 C CA . PRO A 1 195 ? 1.114 6.871 23.040 1.00 72.62 195 PRO A CA 1
ATOM 1509 C C . PRO A 1 195 ? -0.246 6.273 22.666 1.00 72.62 195 PRO A C 1
ATOM 1511 O O . PRO A 1 195 ? -1.207 6.991 22.394 1.00 72.62 195 PRO A O 1
ATOM 1514 N N . SER A 1 196 ? -0.341 4.944 22.669 1.00 70.88 196 SER A N 1
ATOM 1515 C CA . SER A 1 196 ? -1.635 4.272 22.550 1.00 70.88 196 SER A CA 1
ATOM 1516 C C . SER A 1 196 ? -2.525 4.630 23.736 1.00 70.88 196 SER A C 1
ATOM 1518 O O . SER A 1 196 ? -2.084 4.562 24.884 1.00 70.88 196 SER A O 1
ATOM 1520 N N . VAL A 1 197 ? -3.792 4.928 23.461 1.00 85.94 197 VAL A N 1
ATOM 1521 C CA . VAL A 1 197 ? -4.828 4.995 24.492 1.00 85.94 197 VAL A CA 1
ATOM 1522 C C . VAL A 1 197 ? -5.495 3.629 24.565 1.00 85.94 197 VAL A C 1
ATOM 1524 O O . VAL A 1 197 ? -5.819 3.036 23.537 1.00 85.94 197 VAL A O 1
ATOM 1527 N N . LEU A 1 198 ? -5.679 3.102 25.772 1.00 88.50 198 LEU A N 1
ATOM 1528 C CA . LEU A 1 198 ? -6.412 1.857 25.978 1.00 88.50 198 LEU A CA 1
ATOM 1529 C C . LEU A 1 198 ? -7.865 2.196 26.291 1.00 88.50 198 LEU A C 1
ATOM 1531 O O . LEU A 1 198 ? -8.142 2.852 27.291 1.00 88.50 198 LEU A O 1
ATOM 1535 N N . LEU A 1 199 ? -8.777 1.767 25.425 1.00 88.75 199 LEU A N 1
ATOM 1536 C CA . LEU A 1 199 ? -10.207 1.982 25.595 1.00 88.75 199 LEU A CA 1
ATOM 1537 C C . LEU A 1 199 ? -10.824 0.826 26.372 1.00 88.75 199 LEU A C 1
ATOM 1539 O O . LEU A 1 199 ? -10.559 -0.348 26.095 1.00 88.75 199 LEU A O 1
ATOM 1543 N N . ASP A 1 200 ? -11.688 1.161 27.320 1.00 91.38 200 ASP A N 1
ATOM 1544 C CA . ASP A 1 200 ? -12.490 0.176 28.031 1.00 91.38 200 ASP A CA 1
ATOM 1545 C C . ASP A 1 200 ? -13.560 -0.420 27.122 1.00 91.38 200 ASP A C 1
ATOM 1547 O O . ASP A 1 200 ? -13.947 0.175 26.110 1.00 91.38 200 ASP A O 1
ATOM 1551 N N . ARG A 1 201 ? -14.073 -1.591 27.510 1.00 91.31 201 ARG A N 1
ATOM 1552 C CA . ARG A 1 201 ? -15.234 -2.198 26.859 1.00 91.31 201 ARG A CA 1
ATOM 1553 C C . ARG A 1 201 ? -16.426 -1.263 26.999 1.00 91.31 201 ARG A C 1
ATOM 1555 O O . ARG A 1 201 ? -16.707 -0.772 28.088 1.00 91.31 201 ARG A O 1
ATOM 1562 N N . GLY A 1 202 ? -17.169 -1.076 25.920 1.00 91.00 202 GLY A N 1
ATOM 1563 C CA . GLY A 1 202 ? -18.345 -0.223 25.918 1.00 91.00 202 GLY A CA 1
ATOM 1564 C C . GLY A 1 202 ? -18.067 1.231 25.540 1.00 91.00 202 GLY A C 1
ATOM 1565 O O . GLY A 1 202 ? -19.026 2.002 25.451 1.00 91.00 202 GLY A O 1
ATOM 1566 N N . THR A 1 203 ? -16.809 1.605 25.292 1.00 94.56 203 THR A N 1
ATOM 1567 C CA . THR A 1 203 ? -16.431 2.950 24.837 1.00 94.56 203 THR A CA 1
ATOM 1568 C C . THR A 1 203 ? -17.067 3.233 23.482 1.00 94.56 203 THR A C 1
ATOM 1570 O O . THR A 1 203 ? -16.997 2.398 22.582 1.00 94.56 203 THR A O 1
ATOM 1573 N N . VAL A 1 204 ? -17.697 4.402 23.338 1.00 95.69 204 VAL A N 1
ATOM 1574 C CA . VAL A 1 204 ? -18.351 4.816 22.091 1.00 95.69 204 VAL A CA 1
ATOM 1575 C C . VAL A 1 204 ? -17.390 5.657 21.261 1.00 95.69 204 VAL A C 1
ATOM 1577 O O . VAL A 1 204 ? -16.799 6.608 21.768 1.00 95.69 204 VAL A O 1
ATOM 1580 N N . VAL A 1 205 ? -17.267 5.319 19.982 1.00 95.81 205 VAL A N 1
ATOM 1581 C CA . VAL A 1 205 ? -16.405 5.997 19.012 1.00 95.81 205 VAL A CA 1
ATOM 1582 C C . VAL A 1 205 ? -17.235 6.334 17.781 1.00 95.81 205 VAL A C 1
ATOM 1584 O O . VAL A 1 205 ? -18.056 5.532 17.349 1.00 95.81 205 VAL A O 1
ATOM 1587 N N . GLU A 1 206 ? -17.049 7.521 17.215 1.00 96.50 206 GLU A N 1
ATOM 1588 C CA . GLU A 1 206 ? -17.665 7.889 15.940 1.00 96.50 206 GLU A CA 1
ATOM 1589 C C . GLU A 1 206 ? -16.721 7.534 14.789 1.00 96.50 206 GLU A C 1
ATOM 1591 O O . GLU A 1 206 ? -15.580 8.003 14.757 1.00 96.50 206 GLU A O 1
ATOM 1596 N N . ILE A 1 207 ? -17.189 6.722 13.843 1.00 95.38 207 ILE A N 1
ATOM 1597 C CA . ILE A 1 207 ? -16.444 6.355 12.639 1.00 95.38 207 ILE A CA 1
ATOM 1598 C C . ILE A 1 207 ? -16.310 7.577 11.733 1.00 95.38 207 ILE A C 1
ATOM 1600 O O . ILE A 1 207 ? -17.266 8.319 11.512 1.00 95.38 207 ILE A O 1
ATOM 1604 N N . LYS A 1 208 ? -15.122 7.792 11.176 1.00 92.25 208 LYS A N 1
ATOM 1605 C CA . LYS A 1 208 ? -14.826 8.915 10.286 1.00 92.25 208 LYS A CA 1
ATOM 1606 C C . LYS A 1 208 ? -14.371 8.410 8.930 1.00 92.25 208 LYS A C 1
ATOM 1608 O O . LYS A 1 208 ? -13.717 7.370 8.813 1.00 92.25 208 LYS A O 1
ATOM 1613 N N . ASP A 1 209 ? -14.713 9.172 7.894 1.00 86.88 209 ASP A N 1
ATOM 1614 C CA . ASP A 1 209 ? -14.155 8.889 6.585 1.00 86.88 209 ASP A CA 1
ATOM 1615 C C . ASP A 1 209 ? -12.680 9.287 6.556 1.00 86.88 209 ASP A C 1
ATOM 1617 O O . ASP A 1 209 ? -12.318 10.385 6.982 1.00 86.88 209 ASP A O 1
ATOM 1621 N N . HIS A 1 210 ? -11.831 8.388 6.071 1.00 83.12 210 HIS A N 1
ATOM 1622 C CA . HIS A 1 210 ? -10.403 8.621 5.965 1.00 83.12 210 HIS A CA 1
ATOM 1623 C C . HIS A 1 210 ? -9.796 7.765 4.840 1.00 83.12 210 HIS A C 1
ATOM 1625 O O . HIS A 1 210 ? -10.136 6.583 4.721 1.00 83.12 210 HIS A O 1
ATOM 1631 N N . PRO A 1 211 ? -8.863 8.305 4.028 1.00 70.00 211 PRO A N 1
ATOM 1632 C CA . PRO A 1 211 ? -8.193 7.545 2.966 1.00 70.00 211 PRO A CA 1
ATOM 1633 C C . PRO A 1 211 ? -7.447 6.296 3.458 1.00 70.00 211 PRO A C 1
ATOM 1635 O O . PRO A 1 211 ? -7.284 5.343 2.707 1.00 70.00 211 PRO A O 1
ATOM 1638 N N . SER A 1 212 ? -7.019 6.293 4.722 1.00 72.56 212 SER A N 1
ATOM 1639 C CA . SER A 1 212 ? -6.320 5.165 5.359 1.00 72.56 212 SER A CA 1
ATOM 1640 C C . SER A 1 212 ? -7.239 4.170 6.087 1.00 72.56 212 SER A C 1
ATOM 1642 O O . SER A 1 212 ? -6.747 3.400 6.906 1.00 72.56 212 SER A O 1
ATOM 1644 N N . ASN A 1 213 ? -8.555 4.192 5.859 1.00 77.38 213 ASN A N 1
ATOM 1645 C CA . ASN A 1 213 ? -9.433 3.103 6.307 1.00 77.38 213 ASN A CA 1
ATOM 1646 C C . ASN A 1 213 ? -9.196 1.876 5.413 1.00 77.38 213 ASN A C 1
ATOM 1648 O O . ASN A 1 213 ? -9.231 1.988 4.188 1.00 77.38 213 ASN A O 1
ATOM 1652 N N . GLY A 1 214 ? -8.941 0.702 5.991 1.00 75.31 214 GLY A N 1
ATOM 1653 C CA . GLY A 1 214 ? -8.480 -0.447 5.202 1.00 75.31 214 GLY A CA 1
ATOM 1654 C C . GLY A 1 214 ? -7.917 -1.596 6.029 1.00 75.31 214 GLY A C 1
ATOM 1655 O O . GLY A 1 214 ? -7.952 -1.569 7.253 1.00 75.31 214 GLY A O 1
ATOM 1656 N N . ILE A 1 215 ? -7.367 -2.614 5.365 1.00 72.88 215 ILE A N 1
ATOM 1657 C CA . ILE A 1 215 ? -6.780 -3.778 6.043 1.00 72.88 215 ILE A CA 1
ATOM 1658 C C . ILE A 1 215 ? -5.306 -3.518 6.380 1.00 72.88 215 ILE A C 1
ATOM 1660 O O . ILE A 1 215 ? -4.468 -3.357 5.490 1.00 72.88 215 ILE A O 1
ATOM 1664 N N . TYR A 1 216 ? -4.975 -3.545 7.672 1.00 72.50 216 TYR A N 1
ATOM 1665 C CA . TYR A 1 216 ? -3.620 -3.335 8.189 1.00 72.50 216 TYR A CA 1
ATOM 1666 C C . TYR A 1 216 ? -3.265 -4.356 9.265 1.00 72.50 216 TYR A C 1
ATOM 1668 O O . TYR A 1 216 ? -4.119 -4.959 9.916 1.00 72.50 216 TYR A O 1
ATOM 1676 N N . ALA A 1 217 ? -1.963 -4.524 9.470 1.00 66.56 217 ALA A N 1
ATOM 1677 C CA . ALA A 1 217 ? -1.415 -5.411 10.478 1.00 66.56 217 ALA A CA 1
ATOM 1678 C C . ALA A 1 217 ? -1.917 -5.047 11.892 1.00 66.56 217 ALA A C 1
ATOM 1680 O O . ALA A 1 217 ? -1.939 -3.875 12.289 1.00 66.56 217 ALA A O 1
ATOM 1681 N N . SER A 1 218 ? -2.262 -6.068 12.678 1.00 65.94 218 SER A N 1
ATOM 1682 C CA . SER A 1 218 ? -2.790 -5.947 14.047 1.00 65.94 218 SER A CA 1
ATOM 1683 C C . SER A 1 218 ? -1.890 -5.133 14.986 1.00 65.94 218 SER A C 1
ATOM 1685 O O . SER A 1 218 ? -2.360 -4.462 15.904 1.00 65.94 218 SER A O 1
ATOM 1687 N N . LYS A 1 219 ? -0.585 -5.146 14.713 1.00 64.25 219 LYS A N 1
ATOM 1688 C CA . LYS A 1 219 ? 0.466 -4.332 15.332 1.00 64.25 219 LYS A CA 1
ATOM 1689 C C . LYS A 1 219 ? 1.585 -4.080 14.317 1.00 64.25 219 LYS A C 1
ATOM 1691 O O . LYS A 1 219 ? 1.732 -4.879 13.384 1.00 64.25 219 LYS A O 1
ATOM 1696 N N . PRO A 1 220 ? 2.401 -3.027 14.491 1.00 56.59 220 PRO A N 1
ATOM 1697 C CA . PRO A 1 220 ? 3.651 -2.888 13.749 1.00 56.59 220 PRO A CA 1
ATOM 1698 C C . PRO A 1 220 ? 4.480 -4.186 13.808 1.00 56.59 220 PRO A C 1
ATOM 1700 O O . PRO A 1 220 ? 4.531 -4.854 14.840 1.00 56.59 220 PRO A O 1
ATOM 1703 N N . GLY A 1 221 ? 5.072 -4.589 12.686 1.00 52.47 221 GLY A N 1
ATOM 1704 C CA . GLY A 1 221 ? 5.775 -5.863 12.504 1.00 52.47 221 GLY A CA 1
ATOM 1705 C C . GLY A 1 221 ? 4.907 -7.124 12.362 1.00 52.47 221 GLY A C 1
ATOM 1706 O O . GLY A 1 221 ? 5.451 -8.176 12.025 1.00 52.47 221 GLY A O 1
ATOM 1707 N N . SER A 1 222 ? 3.586 -7.082 12.600 1.00 59.97 222 SER A N 1
ATOM 1708 C CA . SER A 1 222 ? 2.746 -8.281 12.440 1.00 59.97 222 SER A CA 1
ATOM 1709 C C . SER A 1 222 ? 2.638 -8.675 10.970 1.00 59.97 222 SER A C 1
ATOM 1711 O O . SER A 1 222 ? 2.342 -7.854 10.106 1.00 59.97 222 SER A O 1
ATOM 1713 N N . SER A 1 223 ? 2.875 -9.956 10.699 1.00 57.00 223 SER A N 1
ATOM 1714 C CA . SER A 1 223 ? 2.784 -10.532 9.356 1.00 57.00 223 SER A CA 1
ATOM 1715 C C . SER A 1 223 ? 1.705 -11.599 9.210 1.00 57.00 223 SER A C 1
ATOM 1717 O O . SER A 1 223 ? 1.470 -12.059 8.092 1.00 57.00 223 SER A O 1
ATOM 1719 N N . THR A 1 224 ? 1.053 -11.967 10.313 1.00 57.81 224 THR A N 1
ATOM 1720 C CA . THR A 1 224 ? 0.110 -13.090 10.404 1.00 57.81 224 THR A CA 1
ATOM 1721 C C . THR A 1 224 ? -1.289 -12.671 10.845 1.00 57.81 224 THR A C 1
ATOM 1723 O O . THR A 1 224 ? -2.228 -13.423 10.627 1.00 57.81 224 THR A O 1
ATOM 1726 N N . ALA A 1 225 ? -1.445 -11.481 11.428 1.00 63.53 225 ALA A N 1
ATOM 1727 C CA . ALA A 1 225 ? -2.732 -10.966 11.884 1.00 63.53 225 ALA A CA 1
ATOM 1728 C C . ALA A 1 225 ? -2.975 -9.574 11.297 1.00 63.53 225 ALA A C 1
ATOM 1730 O O . ALA A 1 225 ? -2.168 -8.662 11.511 1.00 63.53 225 ALA A O 1
ATOM 1731 N N . TYR A 1 226 ? -4.075 -9.442 10.559 1.00 71.50 226 TYR A N 1
ATOM 1732 C CA . TYR A 1 226 ? -4.522 -8.232 9.881 1.00 71.50 226 TYR A CA 1
ATOM 1733 C C . TYR A 1 226 ? -5.997 -8.015 10.185 1.00 71.50 226 TYR A C 1
ATOM 1735 O O . TYR A 1 226 ? -6.772 -8.965 10.165 1.00 71.50 226 TYR A O 1
ATOM 1743 N N . TYR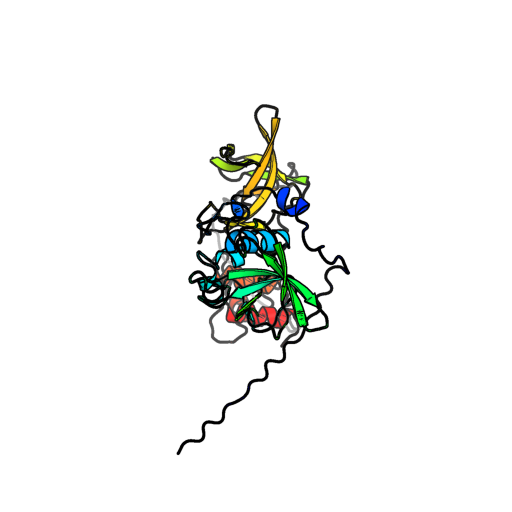 A 1 227 ? -6.366 -6.764 10.419 1.00 74.62 227 TYR A N 1
ATOM 1744 C CA . TYR A 1 227 ? -7.745 -6.356 10.653 1.00 74.62 227 TYR A CA 1
ATOM 1745 C C . TYR A 1 227 ? -8.100 -5.228 9.704 1.00 74.62 227 TYR A C 1
ATOM 1747 O O . TYR A 1 227 ? -7.208 -4.518 9.233 1.00 74.62 227 TYR A O 1
ATOM 1755 N N . TYR A 1 228 ? -9.389 -5.042 9.446 1.00 79.69 228 TYR A N 1
ATOM 1756 C CA . TYR A 1 228 ? -9.846 -3.768 8.917 1.00 79.69 228 TYR A CA 1
ATOM 1757 C C . TYR A 1 228 ? -9.721 -2.721 10.031 1.00 79.69 228 TYR A C 1
ATOM 1759 O O . TYR A 1 228 ? -10.165 -2.962 11.149 1.00 79.69 228 TYR A O 1
ATOM 1767 N N . TRP A 1 229 ? -9.067 -1.597 9.767 1.00 85.75 229 TRP A N 1
ATOM 1768 C CA . TRP A 1 229 ? -8.911 -0.494 10.709 1.00 85.75 229 TRP A CA 1
ATOM 1769 C C . TRP A 1 229 ? -9.763 0.678 10.260 1.00 85.75 229 TRP A C 1
ATOM 1771 O O . TRP A 1 229 ? -9.673 1.122 9.113 1.00 85.75 229 TRP A O 1
ATOM 1781 N N . TRP A 1 230 ? -10.542 1.195 11.200 1.00 88.50 230 TRP A N 1
ATOM 1782 C CA . TRP A 1 230 ? -11.325 2.403 11.036 1.00 88.50 230 TRP A CA 1
ATOM 1783 C C . TRP A 1 230 ? -10.652 3.572 11.736 1.00 88.50 230 TRP A C 1
ATOM 1785 O O . TRP A 1 230 ? -10.235 3.456 12.890 1.00 88.50 230 TRP A O 1
ATOM 1795 N N . TYR A 1 231 ? -10.580 4.701 11.038 1.00 91.44 231 TYR A N 1
ATOM 1796 C CA . TYR A 1 231 ? -10.344 6.002 11.636 1.00 91.44 231 TYR A CA 1
ATOM 1797 C C . TYR A 1 231 ? -11.615 6.450 12.357 1.00 91.44 231 TYR A C 1
ATOM 1799 O O . TYR A 1 231 ? -12.722 6.372 11.817 1.00 91.44 231 TYR A O 1
ATOM 1807 N N . GLY A 1 232 ? -11.459 6.911 13.588 1.00 94.25 232 GLY A N 1
ATOM 1808 C CA . GLY A 1 232 ? -12.566 7.350 14.416 1.00 94.25 232 GLY A CA 1
ATOM 1809 C C . GLY A 1 232 ? -12.170 8.478 15.351 1.00 94.25 232 GLY A C 1
ATOM 1810 O O . GLY A 1 232 ? -10.989 8.790 15.529 1.00 94.25 232 GLY A O 1
ATOM 1811 N N . SER A 1 233 ? -13.182 9.092 15.949 1.00 96.19 233 SER A N 1
ATOM 1812 C CA . SER A 1 233 ? -13.017 10.136 16.954 1.00 96.19 233 SER A CA 1
ATOM 1813 C C . SER A 1 233 ? -13.814 9.833 18.213 1.00 96.19 233 SER A C 1
ATOM 1815 O O . SER A 1 233 ? -14.945 9.347 18.136 1.00 96.19 233 SER A O 1
ATOM 1817 N N . LEU A 1 234 ? -13.251 10.184 19.364 1.00 95.38 234 LEU A N 1
ATOM 1818 C CA . LEU A 1 234 ? -13.931 10.153 20.655 1.00 95.38 234 LEU A CA 1
ATOM 1819 C C . LEU A 1 234 ? -13.431 11.283 21.556 1.00 95.38 234 LEU A C 1
ATOM 1821 O O . LEU A 1 234 ? -12.357 11.836 21.333 1.00 95.38 234 LEU A O 1
ATOM 1825 N N . GLU A 1 235 ? -14.204 11.609 22.584 1.00 94.31 235 GLU A N 1
ATOM 1826 C CA . GLU A 1 235 ? -13.805 12.570 23.609 1.00 94.31 235 GLU A CA 1
ATOM 1827 C C . GLU A 1 235 ? -13.033 11.858 24.727 1.00 94.31 235 GLU A C 1
ATOM 1829 O O . GLU A 1 235 ? -13.515 10.880 25.300 1.00 94.31 235 GLU A O 1
ATOM 1834 N N . ILE A 1 236 ? -11.832 12.346 25.034 1.00 88.62 236 ILE A N 1
ATOM 1835 C CA . ILE A 1 236 ? -10.987 11.880 26.137 1.00 88.62 236 ILE A CA 1
ATOM 1836 C C . ILE A 1 236 ? -10.581 13.116 26.937 1.00 88.62 236 ILE A C 1
ATOM 1838 O O . ILE A 1 236 ? -9.986 14.037 26.385 1.00 88.62 236 ILE A O 1
ATOM 1842 N N . GLU A 1 237 ? -10.912 13.136 28.231 1.00 88.81 237 GLU A N 1
ATOM 1843 C CA . GLU A 1 237 ? -10.564 14.236 29.150 1.00 88.81 237 GLU A CA 1
ATOM 1844 C C . GLU A 1 237 ? -11.023 15.631 28.666 1.00 88.81 237 GLU A C 1
ATOM 1846 O O . GLU A 1 237 ? -10.374 16.640 28.927 1.00 88.81 237 GLU A O 1
ATOM 1851 N N . GLY A 1 238 ? -12.163 15.703 27.966 1.00 89.75 238 GLY A N 1
ATOM 1852 C CA . GLY A 1 238 ? -12.717 16.957 27.439 1.00 89.75 238 GLY A CA 1
ATOM 1853 C C . GLY A 1 238 ? -12.141 17.400 26.090 1.00 89.75 238 GLY A C 1
ATOM 1854 O O . GLY A 1 238 ? -12.524 18.451 25.578 1.00 89.75 238 GLY A O 1
ATOM 1855 N N . GLU A 1 239 ? -11.246 16.613 25.488 1.00 92.75 239 GLU A N 1
ATOM 1856 C CA . GLU A 1 239 ? -10.697 16.870 24.158 1.00 92.75 239 GLU A CA 1
ATOM 1857 C C . GLU A 1 239 ? -11.124 15.791 23.160 1.00 92.75 239 GLU A C 1
ATOM 1859 O O . GLU A 1 239 ? -11.054 14.593 23.439 1.00 92.75 239 GLU A O 1
ATOM 1864 N N . ILE A 1 240 ? -11.512 16.205 21.950 1.00 94.00 240 ILE A N 1
ATOM 1865 C CA . ILE A 1 240 ? -11.755 15.267 20.851 1.00 94.00 240 ILE A CA 1
ATOM 1866 C C . ILE A 1 240 ? -10.405 14.747 20.359 1.00 94.00 240 ILE A C 1
ATOM 1868 O O . ILE A 1 240 ? -9.560 15.505 19.880 1.00 94.00 240 ILE A O 1
ATOM 1872 N N . LYS A 1 241 ? -10.211 13.437 20.470 1.00 92.62 241 LYS A N 1
ATOM 1873 C CA . LYS A 1 241 ? -9.051 12.721 19.950 1.00 92.62 241 LYS A CA 1
ATOM 1874 C C . LYS A 1 241 ? -9.445 11.913 18.725 1.00 92.62 241 LYS A C 1
ATOM 1876 O O . LYS A 1 241 ? -10.551 11.378 18.641 1.00 92.62 241 LYS A O 1
ATOM 1881 N N . HIS A 1 242 ? -8.498 11.793 17.807 1.00 92.38 242 HIS A N 1
ATOM 1882 C CA . HIS A 1 242 ? -8.626 11.033 16.573 1.00 92.38 242 HIS A CA 1
ATOM 1883 C C . HIS A 1 242 ? -7.623 9.882 16.549 1.00 92.38 242 HIS A C 1
ATOM 1885 O O . HIS A 1 242 ? -6.548 9.982 17.147 1.00 92.38 242 HIS A O 1
ATOM 1891 N N . GLY A 1 243 ? -7.963 8.789 15.871 1.00 89.69 243 GLY A N 1
ATOM 1892 C CA . GLY A 1 243 ? -7.104 7.613 15.828 1.00 89.69 243 GLY A CA 1
ATOM 1893 C C . GLY A 1 243 ? -7.738 6.400 15.162 1.00 89.69 243 GLY A C 1
ATOM 1894 O O . GLY A 1 243 ? -8.832 6.484 14.608 1.00 89.69 243 GLY A O 1
ATOM 1895 N N . TRP A 1 244 ? -7.041 5.266 15.226 1.00 89.75 244 TRP A N 1
ATOM 1896 C CA . TRP A 1 244 ? -7.438 4.023 14.562 1.00 89.75 244 TRP A CA 1
ATOM 1897 C C . TRP A 1 244 ? -7.773 2.900 15.535 1.00 89.75 244 TRP A C 1
ATOM 1899 O O . TRP A 1 244 ? -7.095 2.709 16.550 1.00 89.75 244 TRP A O 1
ATOM 1909 N N . LEU A 1 245 ? -8.782 2.111 15.162 1.00 89.62 245 LEU A N 1
ATOM 1910 C CA . LEU A 1 245 ? -9.236 0.924 15.882 1.00 89.62 245 LEU A CA 1
ATOM 1911 C C . LEU A 1 245 ? -9.623 -0.193 14.911 1.00 89.62 245 LEU A C 1
ATOM 1913 O O . LEU A 1 245 ? -10.094 0.063 13.804 1.00 89.62 245 LEU A O 1
ATOM 1917 N N . ALA A 1 246 ? -9.378 -1.435 15.322 1.00 86.62 246 ALA A N 1
ATOM 1918 C CA . ALA A 1 246 ? -9.651 -2.611 14.507 1.00 86.62 246 ALA A CA 1
ATOM 1919 C C . ALA A 1 246 ? -11.141 -2.987 14.570 1.00 86.62 246 ALA A C 1
ATOM 1921 O O . ALA A 1 246 ? -11.691 -3.152 15.657 1.00 86.62 246 ALA A O 1
ATOM 1922 N N . GLU A 1 247 ? -11.756 -3.160 13.401 1.00 85.75 247 GLU A N 1
ATOM 1923 C CA . GLU A 1 247 ? -13.173 -3.474 13.182 1.00 85.75 247 GLU A CA 1
ATOM 1924 C C . GLU A 1 247 ? -13.657 -4.691 13.970 1.00 85.75 247 GLU A C 1
ATOM 1926 O O . GLU A 1 247 ? -14.749 -4.655 14.521 1.00 85.75 247 GLU A O 1
ATOM 1931 N N . GLU A 1 248 ? -12.829 -5.732 14.083 1.00 84.44 248 GLU A N 1
ATOM 1932 C CA . GLU A 1 248 ? -13.162 -6.973 14.800 1.00 84.44 248 GLU A CA 1
ATOM 1933 C C . GLU A 1 248 ? -13.560 -6.745 16.269 1.00 84.44 248 GLU A C 1
ATOM 1935 O O . GLU A 1 248 ? -14.262 -7.560 16.865 1.00 84.44 248 GLU A O 1
ATOM 1940 N N . TYR A 1 249 ? -13.137 -5.625 16.858 1.00 87.69 249 TYR A N 1
ATOM 1941 C CA . TYR A 1 249 ? -13.412 -5.281 18.252 1.00 87.69 249 TYR A CA 1
ATOM 1942 C C . TYR A 1 249 ? -14.474 -4.191 18.410 1.00 87.69 249 TYR A C 1
ATOM 1944 O O . TYR A 1 249 ? -14.539 -3.540 19.459 1.00 87.69 249 TYR A O 1
ATOM 1952 N N . LEU A 1 250 ? -15.284 -3.976 17.375 1.00 89.88 250 LEU A N 1
ATOM 1953 C CA . LEU A 1 250 ? -16.318 -2.953 17.318 1.00 89.88 250 LEU A CA 1
ATOM 1954 C C . LEU A 1 250 ? -17.678 -3.578 16.991 1.00 89.88 250 LEU A C 1
ATOM 1956 O O . LEU A 1 250 ? -17.777 -4.570 16.275 1.00 89.88 250 LEU A O 1
ATOM 1960 N N . GLU A 1 251 ? -18.736 -2.955 17.490 1.00 90.25 251 GLU A N 1
ATOM 1961 C CA . GLU A 1 251 ? -20.125 -3.247 17.129 1.00 90.25 251 GLU A CA 1
ATOM 1962 C C . GLU A 1 251 ? -20.910 -1.942 16.963 1.00 90.25 251 GLU A C 1
ATOM 1964 O O . GLU A 1 251 ? -20.512 -0.905 17.497 1.00 90.25 251 GLU A O 1
ATOM 1969 N N . SER A 1 252 ? -22.033 -1.966 16.244 1.00 89.12 252 SER A N 1
ATOM 1970 C CA . SER A 1 252 ? -22.879 -0.775 16.107 1.00 89.12 252 SER A CA 1
ATOM 1971 C C . SER A 1 252 ? -23.435 -0.353 17.472 1.00 89.12 252 SER A C 1
ATOM 1973 O O . SER A 1 252 ? -23.978 -1.170 18.215 1.00 89.12 252 SER A O 1
ATOM 1975 N N . ALA A 1 253 ? -23.325 0.929 17.826 1.00 79.56 253 ALA A N 1
ATOM 1976 C CA . ALA A 1 253 ? -23.767 1.444 19.124 1.00 79.56 253 ALA A CA 1
ATOM 1977 C C . ALA A 1 253 ? -25.255 1.847 19.140 1.00 79.56 253 ALA A C 1
ATOM 1979 O O . ALA A 1 253 ? -25.606 2.791 19.851 1.00 79.56 253 ALA A O 1
ATOM 1980 N N . ALA A 1 254 ? -26.103 1.176 18.348 1.00 69.06 254 ALA A N 1
ATOM 1981 C CA . ALA A 1 254 ? -27.506 1.529 18.114 1.00 69.06 254 ALA A CA 1
ATOM 1982 C C . ALA A 1 254 ? -28.271 1.957 19.396 1.00 69.06 254 ALA A C 1
ATOM 1984 O O . ALA A 1 254 ? -28.046 1.389 20.471 1.00 69.06 254 ALA A O 1
ATOM 1985 N N . PRO A 1 255 ? -29.201 2.934 19.314 1.00 50.41 255 PRO A N 1
ATOM 1986 C CA . PRO A 1 255 ? -30.124 3.239 20.410 1.00 50.41 255 PRO A CA 1
ATOM 1987 C C . PRO A 1 255 ? -31.026 2.029 20.742 1.00 50.41 255 PRO A C 1
ATOM 1989 O O . PRO A 1 255 ? -31.276 1.204 19.860 1.00 50.41 255 PRO A O 1
ATOM 1992 N N . PRO A 1 256 ? -31.543 1.911 21.982 1.00 42.78 256 PRO A N 1
ATOM 1993 C CA . PRO A 1 256 ? -32.358 0.775 22.395 1.00 42.78 256 PRO A CA 1
ATOM 1994 C C . PRO A 1 256 ? -33.724 0.852 21.712 1.00 42.78 256 PRO A C 1
ATOM 1996 O O . PRO A 1 256 ? -34.541 1.650 22.142 1.00 42.78 256 PRO A O 1
ATOM 1999 N N . ASP A 1 257 ? -33.955 0.070 20.654 1.00 44.53 257 ASP A N 1
ATOM 2000 C CA . ASP A 1 257 ? -35.308 -0.329 20.219 1.00 44.53 257 ASP A CA 1
ATOM 2001 C C . ASP A 1 257 ? -35.298 -1.449 19.158 1.00 44.53 257 ASP A C 1
ATOM 2003 O O . ASP A 1 257 ? -36.033 -1.426 18.171 1.00 44.53 257 ASP A O 1
ATOM 2007 N N . GLN A 1 258 ? -34.502 -2.499 19.379 1.00 35.47 258 GLN A N 1
ATOM 2008 C CA . GLN A 1 258 ? -34.844 -3.820 18.843 1.00 35.47 258 GLN A CA 1
ATOM 2009 C C . GLN A 1 258 ? -34.767 -4.865 19.960 1.00 35.47 258 GLN A C 1
ATOM 2011 O O . GLN A 1 258 ? -33.739 -4.955 20.636 1.00 35.47 258 GLN A O 1
ATOM 2016 N N . PRO A 1 259 ? -35.843 -5.638 20.205 1.00 33.47 259 PRO A N 1
ATOM 2017 C CA . PRO A 1 259 ? -35.808 -6.700 21.191 1.00 33.47 259 PRO A CA 1
ATOM 2018 C C . PRO A 1 259 ? -34.850 -7.780 20.692 1.00 33.47 259 PRO A C 1
ATOM 2020 O O . PRO A 1 259 ? 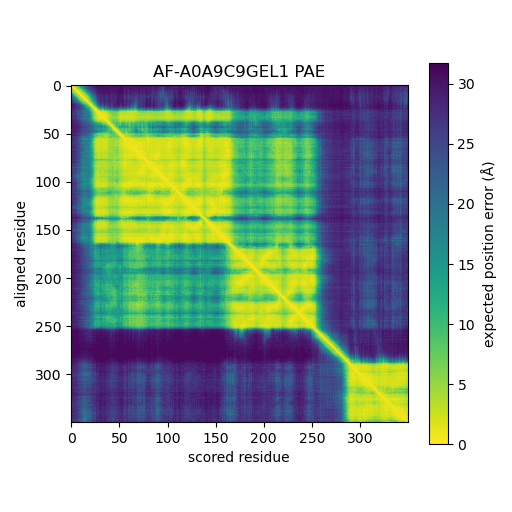-35.116 -8.456 19.701 1.00 33.47 259 PRO A O 1
ATOM 2023 N N . VAL A 1 260 ? -33.727 -7.935 21.387 1.00 38.28 260 VAL A N 1
ATOM 2024 C CA . VAL A 1 260 ? -32.862 -9.106 21.246 1.00 38.28 260 VAL A CA 1
ATOM 2025 C C . VAL A 1 260 ? -33.661 -10.305 21.772 1.00 38.28 260 VAL A C 1
ATOM 2027 O O . VAL A 1 260 ? -34.083 -10.259 22.932 1.00 38.28 260 VAL A O 1
ATOM 2030 N N . PRO A 1 261 ? -33.909 -11.367 20.980 1.00 38.16 261 PRO A N 1
ATOM 2031 C CA . PRO A 1 261 ? -34.451 -12.605 21.522 1.00 38.16 261 PRO A CA 1
ATOM 2032 C C . PRO A 1 261 ? -33.490 -13.113 22.599 1.00 38.16 261 PRO A C 1
ATOM 2034 O O . PRO A 1 261 ? -32.297 -13.291 22.347 1.00 38.16 261 PRO A O 1
ATOM 2037 N N . GLY A 1 262 ? -33.993 -13.247 23.827 1.00 33.56 262 GLY A N 1
ATOM 2038 C CA . GLY A 1 262 ? -33.201 -13.714 24.959 1.00 33.56 262 GLY A CA 1
ATOM 2039 C C . GLY A 1 262 ? -32.689 -15.145 24.747 1.00 33.56 262 GLY A C 1
ATOM 2040 O O . GLY A 1 262 ? -33.207 -15.867 23.898 1.00 33.56 262 GLY A O 1
ATOM 2041 N N . PRO A 1 263 ? -31.676 -15.578 25.514 1.00 32.56 263 PRO A N 1
ATOM 2042 C CA . PRO A 1 263 ? -31.168 -16.937 25.424 1.00 32.56 263 PRO A CA 1
ATOM 2043 C C . PRO A 1 263 ? -32.255 -17.913 25.889 1.00 32.56 263 PRO A C 1
ATOM 2045 O O . PRO A 1 263 ? -32.655 -17.892 27.057 1.00 32.56 263 PRO A O 1
ATOM 2048 N N . ASP A 1 264 ? -32.720 -18.764 24.974 1.00 32.62 264 ASP A N 1
ATOM 2049 C CA . ASP A 1 264 ? -33.671 -19.838 25.253 1.00 32.62 264 ASP A CA 1
ATOM 2050 C C . ASP A 1 264 ? -33.072 -20.808 26.276 1.00 32.62 264 ASP A C 1
ATOM 2052 O O . ASP A 1 264 ? -32.335 -21.742 25.961 1.00 32.62 264 ASP A O 1
ATOM 2056 N N . THR A 1 265 ? -33.394 -20.581 27.545 1.00 32.66 265 THR A N 1
ATOM 2057 C CA . THR A 1 265 ? -33.155 -21.533 28.628 1.00 32.66 265 THR A CA 1
ATOM 2058 C C . THR A 1 265 ? -34.474 -22.198 28.979 1.00 32.66 265 THR A C 1
ATOM 2060 O O . THR A 1 265 ? -35.103 -21.894 29.988 1.00 32.66 265 THR A O 1
ATOM 2063 N N . ASN A 1 266 ? -34.915 -23.130 28.131 1.00 29.45 266 ASN A N 1
ATOM 2064 C CA . ASN A 1 266 ? -35.822 -24.168 28.605 1.00 29.45 266 ASN A CA 1
ATOM 2065 C C . ASN A 1 266 ? -35.681 -25.471 27.813 1.00 29.45 266 ASN A C 1
ATOM 2067 O O . ASN A 1 266 ? -36.439 -25.779 26.898 1.00 29.45 266 ASN A O 1
ATOM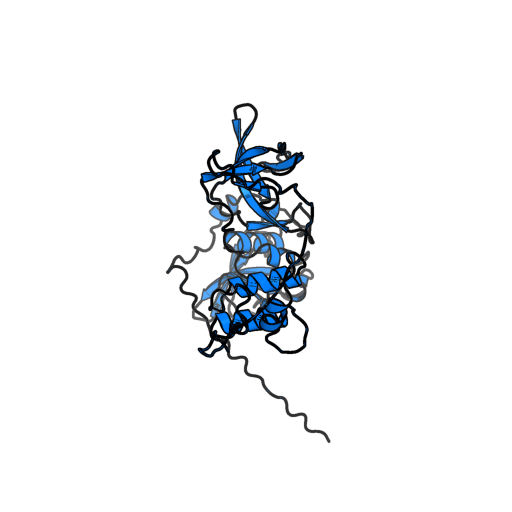 2071 N N . SER A 1 267 ? -34.692 -26.263 28.210 1.00 33.25 267 SER A N 1
ATOM 2072 C CA . SER A 1 267 ? -34.642 -27.690 27.945 1.00 33.25 267 SER A CA 1
ATOM 2073 C C . SER A 1 267 ? -35.522 -28.424 28.959 1.00 33.25 267 SER A C 1
ATOM 2075 O O . SER A 1 267 ? -35.154 -28.567 30.123 1.00 33.25 267 SER A O 1
ATOM 2077 N N . ASN A 1 268 ? -36.659 -28.958 28.505 1.00 28.72 268 ASN A N 1
ATOM 2078 C CA . ASN A 1 268 ? -37.144 -30.236 29.027 1.00 28.72 268 ASN A CA 1
ATOM 2079 C C . ASN A 1 268 ? -37.998 -30.985 27.978 1.00 28.72 268 ASN A C 1
ATOM 2081 O O . ASN A 1 268 ? -38.814 -30.348 27.310 1.00 28.72 268 ASN A O 1
ATOM 2085 N N . PRO A 1 269 ? -37.838 -32.314 27.815 1.00 43.94 269 PRO A N 1
ATOM 2086 C CA . PRO A 1 269 ? -38.448 -33.084 26.735 1.00 43.94 269 PRO A CA 1
ATOM 2087 C C . PRO A 1 269 ? -39.757 -33.759 27.169 1.00 43.94 269 PRO A C 1
ATOM 2089 O O . PRO A 1 269 ? -39.870 -34.239 28.300 1.00 43.94 269 PRO A O 1
ATOM 2092 N N . LYS A 1 270 ? -40.731 -33.883 26.258 1.00 30.56 270 LYS A N 1
ATOM 2093 C CA . LYS A 1 270 ? -41.801 -34.900 26.341 1.00 30.56 270 LYS A CA 1
ATOM 2094 C C . LYS A 1 270 ? -42.553 -35.059 24.999 1.00 30.56 270 LYS A C 1
ATOM 2096 O O . LYS A 1 270 ? -42.374 -34.210 24.136 1.00 30.56 270 LYS A O 1
ATOM 2101 N N . PRO A 1 271 ? -43.321 -36.146 24.779 1.00 29.58 271 PRO A N 1
ATOM 2102 C CA . PRO A 1 271 ? -42.925 -37.225 23.885 1.00 29.58 271 PRO A CA 1
ATOM 2103 C C . PRO A 1 271 ? -43.88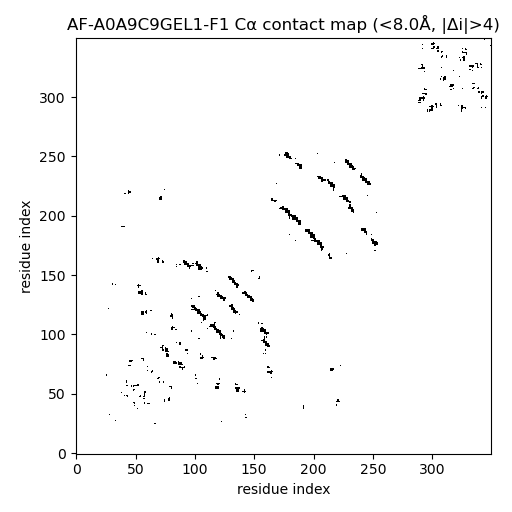2 -37.421 22.696 1.00 29.58 271 PRO A C 1
ATOM 2105 O O . PRO A 1 271 ? -44.981 -36.879 22.640 1.00 29.58 271 PRO A O 1
ATOM 2108 N N . ASP A 1 272 ? -43.406 -38.266 21.792 1.00 36.50 272 ASP A N 1
ATOM 2109 C CA . ASP A 1 272 ? -44.056 -38.905 20.650 1.00 36.50 272 ASP A CA 1
ATOM 2110 C C . ASP A 1 272 ? -45.519 -39.363 20.860 1.00 36.50 272 ASP A C 1
ATOM 2112 O O . ASP A 1 272 ? -45.865 -39.964 21.881 1.00 36.50 272 ASP A O 1
ATOM 2116 N N . SER A 1 273 ? -46.360 -39.119 19.848 1.00 30.03 273 SER A N 1
ATOM 2117 C CA . SER A 1 273 ? -47.462 -40.009 19.449 1.00 30.03 273 SER A CA 1
ATOM 2118 C C . SER A 1 273 ? -47.828 -39.771 17.972 1.00 30.03 273 SER A C 1
ATOM 2120 O O . SER A 1 273 ? -48.213 -38.668 17.584 1.00 30.03 273 SER A O 1
ATOM 2122 N N . GLY A 1 274 ? -47.648 -40.823 17.164 1.00 27.69 274 GLY A N 1
ATOM 2123 C CA . GLY A 1 274 ? -47.769 -40.864 15.702 1.00 27.69 274 GLY A CA 1
ATOM 2124 C C . GLY A 1 274 ? -49.183 -40.910 15.095 1.00 27.69 274 GLY A C 1
ATOM 2125 O O . GLY A 1 274 ? -50.179 -41.069 15.795 1.00 27.69 274 GLY A O 1
ATOM 2126 N N . GLU A 1 275 ? -49.215 -40.782 13.753 1.00 33.72 275 GLU A N 1
ATOM 2127 C CA . GLU A 1 275 ? -49.759 -41.741 12.745 1.00 33.72 275 GLU A CA 1
ATOM 2128 C C . GLU A 1 275 ? -51.252 -41.475 12.368 1.00 33.72 275 GLU A C 1
ATOM 2130 O O . GLU A 1 275 ? -52.045 -41.181 13.248 1.00 33.72 275 GLU A O 1
ATOM 2135 N N . VAL A 1 276 ? -51.789 -41.486 11.125 1.00 33.06 276 VAL A N 1
ATOM 2136 C CA . VAL A 1 276 ? -51.460 -42.091 9.806 1.00 33.06 276 VAL A CA 1
ATOM 2137 C C . VAL A 1 276 ? -52.110 -41.290 8.630 1.00 33.06 276 VAL A C 1
ATOM 2139 O O . VAL A 1 276 ? -53.061 -40.534 8.808 1.00 33.06 276 VAL A O 1
ATOM 2142 N N . ALA A 1 277 ? -51.567 -41.537 7.430 1.00 32.50 277 ALA A N 1
ATOM 2143 C CA . ALA A 1 277 ? -51.652 -40.986 6.065 1.00 32.50 277 ALA A CA 1
ATOM 2144 C C . ALA A 1 277 ? -52.933 -41.108 5.166 1.00 32.50 277 ALA A C 1
ATOM 2146 O O . ALA A 1 277 ? -53.658 -42.092 5.244 1.00 32.50 277 ALA A O 1
ATOM 2147 N N . ASN A 1 278 ? -53.078 -40.117 4.246 1.00 40.25 278 ASN A N 1
ATOM 2148 C CA . ASN A 1 278 ? -53.167 -40.082 2.739 1.00 40.25 278 ASN A CA 1
ATOM 2149 C C . ASN A 1 278 ? -54.127 -41.010 1.918 1.00 40.25 278 ASN A C 1
ATOM 2151 O O . ASN A 1 278 ? -54.469 -42.081 2.414 1.00 40.25 278 ASN A O 1
ATOM 2155 N N . PRO A 1 279 ? -54.581 -40.661 0.669 1.00 43.66 279 PRO A N 1
ATOM 2156 C CA . PRO A 1 279 ? -53.776 -40.443 -0.579 1.00 43.66 279 PRO A CA 1
ATOM 2157 C C . PRO A 1 279 ? -54.202 -39.177 -1.400 1.00 43.66 279 PRO A C 1
ATOM 2159 O O . PRO A 1 279 ? -55.367 -38.803 -1.351 1.00 43.66 279 PRO A O 1
ATOM 2162 N N . GLY A 1 280 ? -53.408 -38.398 -2.160 1.00 31.92 280 GLY A N 1
ATOM 2163 C CA . GLY A 1 280 ? -52.389 -38.618 -3.214 1.00 31.92 280 GLY A CA 1
ATOM 2164 C C . GLY A 1 280 ? -52.829 -37.867 -4.513 1.00 31.92 280 GLY A C 1
ATOM 2165 O O . GLY A 1 280 ? -54.004 -37.518 -4.615 1.00 31.92 280 GLY A O 1
ATOM 2166 N N . PRO A 1 281 ? -52.009 -37.704 -5.575 1.00 47.66 281 PRO A N 1
ATOM 2167 C CA . PRO A 1 281 ? -50.671 -37.118 -5.689 1.00 47.66 281 PRO A CA 1
ATOM 2168 C C . PRO A 1 281 ? -50.694 -35.758 -6.439 1.00 47.66 281 PRO A C 1
ATOM 2170 O O . PRO A 1 281 ? -51.456 -35.556 -7.383 1.00 47.66 281 PRO A O 1
ATOM 2173 N N . GLY A 1 282 ? -49.808 -34.830 -6.079 1.00 30.92 282 GLY A N 1
ATOM 2174 C CA . GLY A 1 282 ? -49.722 -33.532 -6.751 1.00 30.92 282 GLY A CA 1
ATOM 2175 C C . GLY A 1 282 ? -48.420 -32.803 -6.466 1.00 30.92 282 GLY A C 1
ATOM 2176 O O . GLY A 1 282 ? -48.455 -31.720 -5.907 1.00 30.92 282 GLY A O 1
ATOM 2177 N N . SER A 1 283 ? -47.297 -33.429 -6.835 1.00 40.69 283 SER A N 1
ATOM 2178 C CA . SER A 1 283 ? -45.996 -32.786 -7.072 1.00 40.69 283 SER A CA 1
ATOM 2179 C C . SER A 1 283 ? -45.575 -31.733 -6.037 1.00 40.69 283 SER A C 1
ATOM 2181 O O . SER A 1 283 ? -45.541 -30.541 -6.343 1.00 40.69 283 SER A O 1
ATOM 2183 N N . GLU A 1 284 ? -45.166 -32.168 -4.843 1.00 38.25 284 GLU A N 1
ATOM 2184 C CA . GLU A 1 284 ? -44.238 -31.343 -4.068 1.00 38.25 284 GLU A CA 1
ATOM 2185 C C . GLU A 1 284 ? -42.949 -31.217 -4.881 1.00 38.25 284 GLU A C 1
ATOM 2187 O O . GLU A 1 284 ? -42.318 -32.215 -5.240 1.00 38.25 284 GLU A O 1
ATOM 2192 N N . ALA A 1 285 ? -42.619 -29.981 -5.252 1.00 36.69 285 ALA A N 1
ATOM 2193 C CA . ALA A 1 285 ? -41.353 -29.661 -5.875 1.00 36.69 285 ALA A CA 1
ATOM 2194 C C . ALA A 1 285 ? -40.245 -30.140 -4.936 1.00 36.69 285 ALA A C 1
ATOM 2196 O O . ALA A 1 285 ? -40.103 -29.633 -3.824 1.00 36.69 285 ALA A O 1
ATOM 2197 N N . VAL A 1 286 ? -39.474 -31.132 -5.380 1.00 41.00 286 VAL A N 1
ATOM 2198 C CA . VAL A 1 286 ? -38.188 -31.441 -4.759 1.00 41.00 286 VAL A CA 1
ATOM 2199 C C . VAL A 1 286 ? -37.418 -30.117 -4.747 1.00 41.00 286 VAL A C 1
ATOM 2201 O O . VAL A 1 286 ? -37.314 -29.515 -5.820 1.00 41.00 286 VAL A O 1
ATOM 2204 N N . PRO A 1 287 ? -36.941 -29.605 -3.598 1.00 46.28 287 PRO A N 1
ATOM 2205 C CA . PRO A 1 287 ? -36.093 -28.426 -3.601 1.00 46.28 287 PRO A CA 1
ATOM 2206 C C . PRO A 1 287 ? -34.837 -28.791 -4.389 1.00 46.28 287 PRO A C 1
ATOM 2208 O O . PRO A 1 287 ? -33.968 -29.524 -3.920 1.00 46.28 287 PRO A O 1
ATOM 2211 N N . VAL A 1 288 ? -34.798 -28.357 -5.646 1.00 47.31 288 VAL A N 1
ATOM 2212 C CA . VAL A 1 288 ? -33.618 -28.459 -6.491 1.00 47.31 288 VAL A CA 1
ATOM 2213 C C . VAL A 1 288 ? -32.674 -27.405 -5.948 1.00 47.31 288 VAL A C 1
ATOM 2215 O O . VAL A 1 288 ? -32.805 -26.229 -6.277 1.00 47.31 288 VAL A O 1
ATOM 2218 N N . PHE A 1 289 ? -31.777 -27.805 -5.052 1.00 58.41 289 PHE A N 1
ATOM 2219 C CA . PHE A 1 289 ? -30.680 -26.934 -4.667 1.00 58.41 289 PHE A CA 1
ATOM 2220 C C . PHE A 1 289 ? -29.844 -26.680 -5.925 1.00 58.41 289 PHE A C 1
ATOM 2222 O O . PHE A 1 289 ? -29.331 -27.616 -6.544 1.00 58.41 289 PHE A O 1
ATOM 2229 N N . LEU A 1 290 ? -29.789 -25.420 -6.353 1.00 75.50 290 LEU A N 1
ATOM 2230 C CA . LEU A 1 290 ? -28.986 -25.003 -7.492 1.00 75.50 290 LEU A CA 1
ATOM 2231 C C . LEU A 1 290 ? -27.511 -25.167 -7.105 1.00 75.50 290 LEU A C 1
ATOM 2233 O O . LEU A 1 290 ? -27.086 -24.671 -6.065 1.00 75.50 290 LEU A O 1
ATOM 2237 N N . ALA A 1 291 ? -26.736 -25.896 -7.910 1.00 78.50 291 ALA A N 1
ATOM 2238 C CA . ALA A 1 291 ? -25.312 -26.083 -7.647 1.00 78.50 291 ALA A CA 1
ATOM 2239 C C . ALA A 1 291 ? -24.623 -24.709 -7.550 1.00 78.50 291 ALA A C 1
ATOM 2241 O O . ALA A 1 291 ? -24.729 -23.898 -8.471 1.00 78.50 291 ALA A O 1
ATOM 2242 N N . GLY A 1 292 ? -23.955 -24.445 -6.426 1.00 76.56 292 GLY A N 1
ATOM 2243 C CA . GLY A 1 292 ? -23.301 -23.173 -6.125 1.00 76.56 292 GLY A CA 1
ATOM 2244 C C . GLY A 1 292 ? -24.162 -22.159 -5.373 1.00 76.56 292 GLY A C 1
ATOM 2245 O O . GLY A 1 292 ? -23.606 -21.177 -4.897 1.00 76.56 292 GLY A O 1
ATOM 2246 N N . ASP A 1 293 ? -25.469 -22.387 -5.212 1.00 86.75 293 ASP A N 1
ATOM 2247 C CA . ASP A 1 293 ? -26.350 -21.558 -4.375 1.00 86.75 293 ASP A CA 1
ATOM 2248 C C . ASP A 1 293 ? -26.326 -22.091 -2.939 1.00 86.75 293 ASP A C 1
ATOM 2250 O O . ASP A 1 293 ? -27.109 -22.947 -2.518 1.00 86.75 293 ASP A O 1
ATOM 2254 N N . ILE A 1 294 ? -25.353 -21.605 -2.182 1.00 88.38 294 ILE A N 1
ATOM 2255 C CA . ILE A 1 294 ? -25.112 -22.007 -0.798 1.00 88.38 294 ILE A CA 1
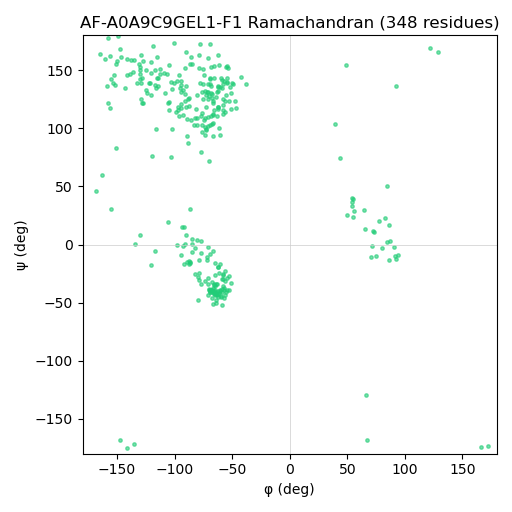ATOM 2256 C C . ILE A 1 294 ? -26.041 -21.246 0.140 1.00 88.38 294 ILE A C 1
ATOM 2258 O O . ILE A 1 294 ? -26.316 -21.710 1.249 1.00 88.38 294 ILE A O 1
ATOM 2262 N N . SER A 1 295 ? -26.503 -20.064 -0.259 1.00 80.50 295 SER A N 1
ATOM 2263 C CA . SER A 1 295 ? -27.422 -19.231 0.502 1.00 80.50 295 SER A CA 1
ATOM 2264 C C . SER A 1 295 ? -28.835 -19.831 0.536 1.00 80.50 295 SER A C 1
ATOM 2266 O O . SER A 1 295 ? -29.474 -19.793 1.599 1.00 80.50 295 SER A O 1
ATOM 2268 N N . GLY A 1 296 ? -29.241 -20.493 -0.551 1.00 80.25 296 GLY A N 1
ATOM 2269 C CA . GLY A 1 296 ? -30.565 -21.058 -0.793 1.00 80.25 296 GLY A CA 1
ATOM 2270 C C . GLY A 1 296 ? -31.563 -20.026 -1.321 1.00 80.25 296 GLY A C 1
ATOM 2271 O O . GLY A 1 296 ? -32.764 -20.187 -1.095 1.00 80.25 296 GLY A O 1
ATOM 2272 N N . ASP A 1 297 ? -31.084 -18.940 -1.934 1.00 75.56 297 ASP A N 1
ATOM 2273 C CA . ASP A 1 297 ? -31.913 -17.828 -2.418 1.00 75.56 297 ASP A CA 1
ATOM 2274 C C . ASP A 1 297 ? -32.349 -17.968 -3.889 1.00 75.56 297 ASP A C 1
ATOM 2276 O O . ASP A 1 297 ? -33.125 -17.153 -4.396 1.00 75.56 297 ASP A O 1
ATOM 2280 N N . GLY A 1 298 ? -31.918 -19.041 -4.554 1.00 78.38 298 GLY A N 1
ATOM 2281 C CA . GLY A 1 298 ? -32.199 -19.350 -5.950 1.00 78.38 298 GLY A CA 1
ATOM 2282 C C . GLY A 1 298 ? -31.217 -18.718 -6.936 1.00 78.38 298 GLY A C 1
ATOM 2283 O O . GLY A 1 298 ? -31.412 -18.863 -8.146 1.00 78.38 298 GLY A O 1
ATOM 2284 N N . THR A 1 299 ? -30.179 -18.020 -6.465 1.00 76.44 299 THR A N 1
ATOM 2285 C CA . THR A 1 299 ? -29.157 -17.380 -7.298 1.00 76.44 299 THR A CA 1
ATOM 2286 C C . THR A 1 299 ? -27.750 -17.743 -6.839 1.00 76.44 299 THR A C 1
ATOM 2288 O O . THR A 1 299 ? -27.482 -17.837 -5.654 1.00 76.44 299 THR A O 1
ATOM 2291 N N . VAL A 1 300 ? -26.828 -17.923 -7.790 1.00 79.75 300 VAL A N 1
ATOM 2292 C CA . VAL A 1 300 ? -25.402 -18.114 -7.483 1.00 79.75 300 VAL A CA 1
ATOM 2293 C C . VAL A 1 300 ? -24.702 -16.770 -7.615 1.00 79.75 300 VAL A C 1
ATOM 2295 O O . VAL A 1 300 ? -24.590 -16.233 -8.719 1.00 79.75 300 VAL A O 1
ATOM 2298 N N . ASN A 1 301 ? -24.252 -16.195 -6.505 1.00 73.69 301 ASN A N 1
ATOM 2299 C CA . ASN A 1 301 ? -23.616 -14.885 -6.470 1.00 73.69 301 ASN A CA 1
ATOM 2300 C C . ASN A 1 301 ? -22.429 -14.826 -5.475 1.00 73.69 301 ASN A C 1
ATOM 2302 O O . ASN A 1 301 ? -22.003 -15.823 -4.893 1.00 73.69 301 ASN A O 1
ATOM 2306 N N . VAL A 1 302 ? -21.831 -13.644 -5.293 1.00 75.00 302 VAL A N 1
ATOM 2307 C CA . VAL A 1 302 ? -20.666 -13.467 -4.399 1.00 75.00 302 VAL A CA 1
ATOM 2308 C C . VAL A 1 302 ? -20.971 -13.779 -2.926 1.00 75.00 302 VAL A C 1
ATOM 2310 O O . VAL A 1 302 ? -20.050 -14.037 -2.144 1.00 75.00 302 VAL A O 1
ATOM 2313 N N . LEU A 1 303 ? -22.248 -13.780 -2.533 1.00 74.19 303 LEU A N 1
ATOM 2314 C CA . LEU A 1 303 ? -22.694 -14.221 -1.217 1.00 74.19 303 LEU A CA 1
ATOM 2315 C C . LEU A 1 303 ? -22.377 -15.702 -1.012 1.00 74.19 303 LEU A C 1
ATOM 2317 O O . LEU A 1 303 ? -21.832 -16.051 0.035 1.00 74.19 303 LEU A O 1
ATOM 2321 N N . ASP A 1 304 ? -22.621 -16.548 -2.008 1.00 75.75 304 ASP A N 1
ATOM 2322 C CA . ASP A 1 304 ? -22.351 -17.985 -1.940 1.00 75.75 304 ASP A CA 1
ATOM 2323 C C . ASP A 1 304 ? -20.855 -18.266 -1.835 1.00 75.75 304 ASP A C 1
ATOM 2325 O O . ASP A 1 304 ? -20.419 -19.023 -0.966 1.00 75.75 304 ASP A O 1
ATOM 2329 N N . VAL A 1 305 ? -20.044 -17.534 -2.605 1.00 76.19 305 VAL A N 1
ATOM 2330 C CA . VAL A 1 305 ? -18.578 -17.565 -2.485 1.00 76.19 305 VAL A CA 1
ATOM 2331 C C . VAL A 1 305 ? -18.152 -17.224 -1.058 1.00 76.19 305 VAL A C 1
ATOM 2333 O O . VAL A 1 305 ? -17.303 -17.900 -0.478 1.00 76.19 305 VAL A O 1
ATOM 2336 N N . SER A 1 306 ? -18.765 -16.208 -0.445 1.00 78.69 306 SER A N 1
ATOM 2337 C CA . SER A 1 306 ? -18.455 -15.834 0.937 1.00 78.69 306 SER A CA 1
ATOM 2338 C C . SER A 1 306 ? -18.849 -16.917 1.948 1.00 78.69 306 SER A C 1
ATOM 2340 O O . SER A 1 306 ? -18.144 -17.109 2.941 1.00 78.69 306 SER A O 1
ATOM 2342 N N . LEU A 1 307 ? -19.943 -17.647 1.703 1.00 80.31 307 LEU A N 1
ATOM 2343 C CA . LEU A 1 307 ? -20.415 -18.724 2.573 1.00 80.31 307 LEU A CA 1
ATOM 2344 C C . LEU A 1 307 ? -19.494 -19.943 2.495 1.00 80.31 307 LEU A C 1
ATOM 2346 O O . LEU A 1 307 ? -19.102 -20.464 3.540 1.00 80.31 307 LEU A O 1
ATOM 2350 N N . VAL A 1 308 ? -19.062 -20.329 1.293 1.00 82.06 308 VAL A N 1
ATOM 2351 C CA . VAL A 1 308 ? -18.060 -21.387 1.118 1.00 82.06 308 VAL A CA 1
ATOM 2352 C C . VAL A 1 308 ? -16.706 -20.973 1.692 1.00 82.06 308 VAL A C 1
ATOM 2354 O O . VAL A 1 308 ? -16.087 -21.745 2.415 1.00 82.06 308 VAL A O 1
ATOM 2357 N N . MET A 1 309 ? -16.269 -19.727 1.506 1.00 67.00 309 MET A N 1
ATOM 2358 C CA . MET A 1 309 ? -15.003 -19.256 2.084 1.00 67.00 309 MET A CA 1
ATOM 2359 C C . MET A 1 309 ? -15.030 -19.241 3.616 1.00 67.00 309 MET A C 1
ATOM 2361 O O . MET A 1 309 ? -14.040 -19.585 4.259 1.00 67.00 309 MET A O 1
ATOM 2365 N N . ARG A 1 310 ? -16.174 -18.914 4.227 1.00 69.69 310 ARG A N 1
ATOM 2366 C CA . ARG A 1 310 ? -16.356 -19.026 5.684 1.00 69.69 310 ARG A CA 1
ATOM 2367 C C . ARG A 1 310 ? -16.309 -20.477 6.166 1.00 69.69 310 ARG A C 1
ATOM 2369 O O . ARG A 1 310 ? -15.797 -20.712 7.260 1.00 69.69 310 ARG A O 1
ATOM 2376 N N . HIS A 1 311 ? -16.794 -21.421 5.364 1.00 76.38 311 HIS A N 1
ATOM 2377 C CA . HIS A 1 311 ? -16.687 -22.851 5.645 1.00 76.38 311 HIS A CA 1
ATOM 2378 C C . HIS A 1 311 ? -15.244 -23.343 5.605 1.00 76.38 311 HIS A C 1
ATOM 2380 O O . HIS A 1 311 ? -14.768 -23.905 6.588 1.00 76.38 311 HIS A O 1
ATOM 2386 N N . ILE A 1 312 ? -14.523 -23.035 4.527 1.00 77.81 312 ILE A N 1
ATOM 2387 C CA . ILE A 1 312 ? -13.120 -23.428 4.317 1.00 77.81 312 ILE A CA 1
ATOM 2388 C C . ILE A 1 312 ? -12.226 -22.936 5.459 1.00 77.81 312 ILE A C 1
ATOM 2390 O O . ILE A 1 312 ? -11.302 -23.620 5.895 1.00 77.81 312 ILE A O 1
ATOM 2394 N N . LEU A 1 313 ? -12.516 -21.738 5.967 1.00 67.31 313 LEU A N 1
ATOM 2395 C CA . LEU A 1 313 ? -11.775 -21.112 7.058 1.00 67.31 313 LEU A CA 1
ATOM 2396 C C . LEU A 1 313 ? -12.248 -21.549 8.457 1.00 67.31 313 LEU A C 1
ATOM 2398 O O . LEU A 1 313 ? -11.764 -21.004 9.447 1.00 67.31 313 LEU A O 1
ATOM 2402 N N . ASN A 1 314 ? -13.185 -22.500 8.565 1.00 68.88 314 ASN A N 1
ATOM 2403 C CA . ASN A 1 314 ? -13.824 -22.935 9.816 1.00 68.88 314 ASN A CA 1
ATOM 2404 C C . ASN A 1 314 ? -14.469 -21.795 10.629 1.00 68.88 314 ASN A C 1
ATOM 2406 O O . ASN A 1 314 ? -14.657 -21.909 11.839 1.00 68.88 314 ASN A O 1
ATOM 2410 N N . LEU A 1 315 ? -14.831 -20.692 9.971 1.00 50.41 315 LEU A N 1
ATOM 2411 C CA . LEU A 1 315 ? -15.515 -19.559 10.599 1.00 50.41 315 LEU A CA 1
ATOM 2412 C C . LEU A 1 315 ? -17.013 -19.834 10.761 1.00 50.41 315 LEU A C 1
ATOM 2414 O O . LEU A 1 315 ? -17.652 -19.298 11.664 1.00 50.41 315 LEU A O 1
ATOM 2418 N N . ARG A 1 316 ? -17.579 -20.668 9.881 1.00 67.88 316 ARG A N 1
ATOM 2419 C CA . ARG A 1 316 ? -18.949 -21.177 9.976 1.00 67.88 316 ARG A CA 1
ATOM 2420 C C . ARG A 1 316 ? -19.084 -22.461 9.168 1.00 67.88 316 ARG A C 1
ATOM 2422 O O . ARG A 1 316 ? -18.859 -22.442 7.965 1.00 67.88 316 ARG A O 1
ATOM 2429 N N . LEU A 1 317 ? -19.478 -23.556 9.812 1.00 71.06 317 LEU A N 1
ATOM 2430 C CA . LEU A 1 317 ? -19.702 -24.826 9.120 1.00 71.06 317 LEU A CA 1
ATOM 2431 C C . LEU A 1 317 ? -21.023 -24.790 8.331 1.00 71.06 317 LEU A C 1
ATOM 2433 O O . LEU A 1 317 ? -22.018 -24.251 8.822 1.00 71.06 317 LEU A O 1
ATOM 2437 N N . LEU A 1 318 ? -21.004 -25.325 7.107 1.00 77.12 318 LEU A N 1
ATOM 2438 C CA . LEU A 1 318 ? -22.203 -25.575 6.306 1.00 77.12 318 LEU A CA 1
ATOM 2439 C C . LEU A 1 318 ? -22.883 -26.852 6.813 1.00 77.12 318 LEU A C 1
ATOM 2441 O O . LEU A 1 318 ? -22.215 -27.723 7.369 1.00 77.12 318 LEU A O 1
ATOM 2445 N N . ASP A 1 319 ? -24.200 -26.941 6.649 1.00 74.19 319 ASP A N 1
ATOM 2446 C CA . ASP A 1 319 ? -24.950 -28.169 6.911 1.00 74.19 319 ASP A CA 1
ATOM 2447 C C . ASP A 1 319 ? -24.800 -29.168 5.747 1.00 74.19 319 ASP A C 1
ATOM 2449 O O . ASP A 1 319 ? -24.386 -28.807 4.642 1.00 74.19 319 ASP A O 1
ATOM 2453 N N . ASP A 1 320 ? -25.138 -30.437 5.994 1.00 68.62 320 ASP A N 1
ATOM 2454 C CA . ASP A 1 320 ? -24.909 -31.538 5.044 1.00 68.62 320 ASP A CA 1
ATOM 2455 C C . ASP A 1 320 ? -25.584 -31.308 3.677 1.00 68.62 320 ASP A C 1
ATOM 2457 O O . ASP A 1 320 ? -25.071 -31.739 2.646 1.00 68.62 320 ASP A O 1
ATOM 2461 N N . GLY A 1 321 ? -26.708 -30.578 3.650 1.00 67.31 321 GLY A N 1
ATOM 2462 C CA . GLY A 1 321 ? -27.392 -30.191 2.414 1.00 67.31 321 GLY A CA 1
ATOM 2463 C C . GLY A 1 321 ? -26.625 -29.148 1.594 1.00 67.31 321 GLY A C 1
ATOM 2464 O O . GLY A 1 321 ? -26.570 -29.253 0.369 1.00 67.31 321 GLY A O 1
ATOM 2465 N N . ARG A 1 322 ? -25.988 -28.166 2.248 1.00 75.81 322 ARG A N 1
ATOM 2466 C CA . ARG A 1 322 ? -25.204 -27.114 1.580 1.00 75.81 322 ARG A CA 1
ATOM 2467 C C . ARG A 1 322 ? -23.815 -27.577 1.157 1.00 75.81 322 ARG A C 1
ATOM 2469 O O . ARG A 1 322 ? -23.278 -27.015 0.211 1.00 75.81 322 ARG A O 1
ATOM 2476 N N . LEU A 1 323 ? -23.245 -28.602 1.794 1.00 79.00 323 LEU A N 1
ATOM 2477 C CA . LEU A 1 323 ? -21.968 -29.191 1.366 1.00 79.00 323 LEU A CA 1
ATOM 2478 C C . LEU A 1 323 ? -22.055 -29.792 -0.044 1.00 79.00 323 LEU A C 1
ATOM 2480 O O . LEU A 1 323 ? -21.144 -29.601 -0.843 1.00 79.00 323 LEU A O 1
ATOM 2484 N N . GLY A 1 324 ? -23.171 -30.449 -0.373 1.00 77.19 324 GLY A N 1
ATOM 2485 C CA . GLY A 1 324 ? -23.366 -31.065 -1.688 1.00 77.19 324 GLY A CA 1
ATOM 2486 C C . GLY A 1 324 ? -23.487 -30.063 -2.839 1.00 77.19 324 GLY A C 1
ATOM 2487 O O . GLY A 1 324 ? -23.050 -30.359 -3.943 1.00 77.19 324 GLY A O 1
ATOM 2488 N N . VAL A 1 325 ? -24.050 -28.874 -2.595 1.00 82.38 325 VAL A N 1
ATOM 2489 C CA . VAL A 1 325 ? -24.086 -27.797 -3.605 1.00 82.38 325 VAL A CA 1
ATOM 2490 C C . VAL A 1 325 ? -22.873 -26.879 -3.567 1.00 82.38 325 VAL A C 1
ATOM 2492 O O . VAL A 1 325 ? -22.649 -26.141 -4.523 1.00 82.38 325 VAL A O 1
ATOM 2495 N N . ALA A 1 326 ? -22.098 -26.923 -2.485 1.00 83.12 326 ALA A N 1
ATOM 2496 C CA . ALA A 1 326 ? -20.825 -26.235 -2.372 1.00 83.12 326 ALA A CA 1
ATOM 2497 C C . ALA A 1 326 ? -19.703 -26.962 -3.128 1.00 83.12 326 ALA A C 1
ATOM 2499 O O . ALA A 1 326 ? -18.850 -26.283 -3.677 1.00 83.12 326 ALA A O 1
ATOM 2500 N N . ASP A 1 327 ? -19.704 -28.297 -3.187 1.00 86.00 327 ASP A N 1
ATOM 2501 C CA . ASP A 1 327 ? -18.755 -29.095 -3.983 1.00 86.00 327 ASP A CA 1
ATOM 2502 C C . ASP A 1 327 ? -19.131 -29.065 -5.477 1.00 86.00 327 ASP A C 1
ATOM 2504 O O . ASP A 1 327 ? -19.767 -29.973 -6.015 1.00 86.00 327 ASP A O 1
ATOM 2508 N N . ILE A 1 328 ? -18.773 -27.973 -6.159 1.00 81.62 328 ILE A N 1
ATOM 2509 C CA . ILE A 1 328 ? -19.054 -27.791 -7.593 1.00 81.62 328 ILE A CA 1
ATOM 2510 C C . ILE A 1 328 ? -18.194 -28.718 -8.453 1.00 81.62 328 ILE A C 1
ATOM 2512 O O . ILE A 1 328 ? -18.591 -29.079 -9.565 1.00 81.62 328 ILE A O 1
ATOM 2516 N N . ASN A 1 329 ? -17.001 -29.077 -7.981 1.00 73.25 329 ASN A N 1
ATOM 2517 C CA . ASN A 1 329 ? -16.061 -29.859 -8.775 1.00 73.25 329 ASN A CA 1
ATOM 2518 C C . ASN A 1 329 ? -16.288 -31.384 -8.657 1.00 73.25 329 ASN A C 1
ATOM 2520 O O . ASN A 1 329 ? -15.819 -32.137 -9.516 1.00 73.25 329 ASN A O 1
ATOM 2524 N N . GLY A 1 330 ? -17.062 -31.823 -7.660 1.00 79.56 330 GLY A N 1
ATOM 2525 C CA . GLY A 1 330 ? -17.491 -33.202 -7.449 1.00 79.56 330 GLY A CA 1
ATOM 2526 C C . GLY A 1 330 ? -16.420 -34.107 -6.839 1.00 79.56 330 GLY A C 1
ATOM 2527 O O . GLY A 1 330 ? -16.513 -35.330 -6.990 1.00 79.56 330 GLY A O 1
ATOM 2528 N N . ASP A 1 331 ? -15.390 -33.550 -6.192 1.00 65.06 331 ASP A N 1
ATOM 2529 C CA . ASP A 1 331 ? -14.304 -34.315 -5.559 1.00 65.06 331 ASP A CA 1
ATOM 2530 C C . ASP A 1 331 ? -14.569 -34.675 -4.089 1.00 65.06 331 ASP A C 1
ATOM 2532 O O . ASP A 1 331 ? -13.712 -35.270 -3.428 1.00 65.06 331 ASP A O 1
ATOM 2536 N N . SER A 1 332 ? -15.790 -34.418 -3.610 1.00 77.38 332 SER A N 1
ATOM 2537 C CA . SER A 1 332 ? -16.270 -34.672 -2.247 1.00 77.38 332 SER A CA 1
ATOM 2538 C C . SER A 1 332 ? -15.576 -33.836 -1.169 1.00 77.38 332 SER A C 1
ATOM 2540 O O . SER A 1 332 ? -15.718 -34.134 0.021 1.00 77.38 332 SER A O 1
ATOM 2542 N N . MET A 1 333 ? -14.832 -32.796 -1.553 1.00 67.94 333 MET A N 1
ATOM 2543 C CA . MET A 1 333 ? -14.231 -31.822 -0.647 1.00 67.94 333 MET A CA 1
ATOM 2544 C C . MET A 1 333 ? -14.745 -30.427 -0.991 1.00 67.94 333 MET A C 1
ATOM 2546 O O . MET A 1 333 ? -14.845 -30.076 -2.152 1.00 67.94 333 MET A O 1
ATOM 2550 N N . VAL A 1 334 ? -15.047 -29.619 0.027 1.00 71.31 334 VAL A N 1
ATOM 2551 C CA . VAL A 1 334 ? -15.431 -28.214 -0.167 1.00 71.31 334 VAL A CA 1
ATOM 2552 C C . VAL A 1 334 ? -14.231 -27.339 0.173 1.00 71.31 334 VAL A C 1
ATOM 2554 O O . VAL A 1 334 ? -13.942 -27.099 1.350 1.00 71.31 334 VAL A O 1
ATOM 2557 N N . ASP A 1 335 ? -13.502 -26.887 -0.848 1.00 62.53 335 ASP A N 1
ATOM 2558 C CA . ASP A 1 335 ? -12.289 -26.088 -0.687 1.00 62.53 335 ASP A CA 1
ATOM 2559 C C . ASP A 1 335 ? -12.192 -24.875 -1.627 1.00 62.53 335 ASP A C 1
ATOM 2561 O O . ASP A 1 335 ? -13.149 -24.454 -2.277 1.00 62.53 335 ASP A O 1
ATOM 2565 N N . ILE A 1 336 ? -11.030 -24.213 -1.633 1.00 72.25 336 ILE A N 1
ATOM 2566 C CA . ILE A 1 336 ? -10.823 -22.981 -2.405 1.00 72.25 336 ILE A CA 1
ATOM 2567 C C . ILE A 1 336 ? -11.092 -23.174 -3.904 1.00 72.25 336 ILE A C 1
ATOM 2569 O O . ILE A 1 336 ? -11.428 -22.211 -4.590 1.00 72.25 336 ILE A O 1
ATOM 2573 N N . ARG A 1 337 ? -10.965 -24.398 -4.425 1.00 64.81 337 ARG A N 1
ATOM 2574 C CA . ARG A 1 337 ? -11.251 -24.732 -5.823 1.00 64.81 337 ARG A CA 1
ATOM 2575 C C . ARG A 1 337 ? -12.743 -24.605 -6.109 1.00 64.81 337 ARG A C 1
ATOM 2577 O O . ARG A 1 337 ? -13.103 -24.029 -7.132 1.00 64.81 337 ARG A O 1
ATOM 2584 N N . ASP A 1 338 ? -13.592 -25.013 -5.174 1.00 72.62 338 ASP A N 1
ATOM 2585 C CA . ASP A 1 338 ? -15.036 -24.816 -5.268 1.00 72.62 338 ASP A CA 1
ATOM 2586 C C . ASP A 1 338 ? -15.420 -23.353 -5.125 1.00 72.62 338 ASP A C 1
ATOM 2588 O O . ASP A 1 338 ? -16.209 -22.844 -5.913 1.00 72.62 338 ASP A O 1
ATOM 2592 N N . ALA A 1 339 ? -14.785 -22.626 -4.202 1.00 73.56 339 ALA A N 1
ATOM 2593 C CA . ALA A 1 339 ? -14.991 -21.185 -4.069 1.00 73.56 339 ALA A CA 1
ATOM 2594 C C . ALA A 1 339 ? -14.687 -20.438 -5.380 1.00 73.56 339 ALA A C 1
ATOM 2596 O O . ALA A 1 339 ? -15.406 -19.512 -5.756 1.00 73.56 339 ALA A O 1
ATOM 2597 N N . VAL A 1 340 ? -13.634 -20.855 -6.092 1.00 75.62 340 VAL A N 1
ATOM 2598 C CA . VAL A 1 340 ? -13.263 -20.306 -7.402 1.00 75.62 340 VAL A CA 1
ATOM 2599 C C . VAL A 1 340 ? -14.297 -20.665 -8.468 1.00 75.62 340 VAL A C 1
ATOM 2601 O O . VAL A 1 340 ? -14.649 -19.797 -9.263 1.00 75.62 340 VAL A O 1
ATOM 2604 N N . LEU A 1 341 ? -14.822 -21.892 -8.483 1.00 71.62 341 LEU A N 1
ATOM 2605 C CA . LEU A 1 341 ? -15.842 -22.307 -9.453 1.00 71.62 341 LEU A CA 1
ATOM 2606 C C . LEU A 1 341 ? -17.191 -21.623 -9.205 1.00 71.62 341 LEU A C 1
ATOM 2608 O O . LEU A 1 341 ? -17.822 -21.164 -10.151 1.00 71.62 341 LEU A O 1
ATOM 2612 N N . ILE A 1 342 ? -17.595 -21.457 -7.947 1.00 75.19 342 ILE A N 1
ATOM 2613 C CA . ILE A 1 342 ? -18.795 -20.698 -7.564 1.00 75.19 342 ILE A CA 1
ATOM 2614 C C . ILE A 1 342 ? -18.625 -19.224 -7.932 1.00 75.19 342 ILE A C 1
ATOM 2616 O O . ILE A 1 342 ? -19.543 -18.604 -8.464 1.00 75.19 342 ILE A O 1
ATOM 2620 N N . MET A 1 343 ? -17.424 -18.669 -7.744 1.00 63.75 343 MET A N 1
ATOM 2621 C CA . MET A 1 343 ? -17.104 -17.319 -8.206 1.00 63.75 343 MET A CA 1
ATOM 2622 C C . MET A 1 343 ? -17.208 -17.219 -9.733 1.00 63.75 343 MET A C 1
ATOM 2624 O O . MET A 1 343 ? -17.781 -16.263 -10.246 1.00 63.75 343 MET A O 1
ATOM 2628 N N . GLN A 1 344 ? -16.720 -18.209 -10.478 1.00 62.25 344 GLN A N 1
ATOM 2629 C CA . GLN A 1 344 ? -16.839 -18.233 -11.937 1.00 62.25 344 GLN A CA 1
ATOM 2630 C C . GLN A 1 344 ? -18.295 -18.358 -12.408 1.00 62.25 344 GLN A C 1
ATOM 2632 O O . GLN A 1 344 ? -18.689 -17.610 -13.303 1.00 62.25 344 GLN A O 1
ATOM 2637 N N . LEU A 1 345 ? -19.102 -19.212 -11.770 1.00 71.00 345 LEU A N 1
ATOM 2638 C CA . LEU A 1 345 ? -20.545 -19.323 -12.014 1.00 71.00 345 LEU A CA 1
ATOM 2639 C C . LEU A 1 345 ? -21.263 -17.997 -11.730 1.00 71.00 345 LEU A C 1
ATOM 2641 O O . LEU A 1 345 ? -22.030 -17.529 -12.568 1.00 71.00 345 LEU A O 1
ATOM 2645 N N . SER A 1 346 ? -20.949 -17.335 -10.609 1.00 67.81 346 SER A N 1
ATOM 2646 C CA . SER A 1 346 ? -21.547 -16.039 -10.243 1.00 67.81 346 SER A CA 1
ATOM 2647 C C . SER A 1 346 ? -21.258 -14.914 -11.239 1.00 67.81 346 SER A C 1
ATOM 2649 O O . SER A 1 346 ? -22.010 -13.946 -11.337 1.00 67.81 346 SER A O 1
ATOM 2651 N N . LEU A 1 347 ? -20.158 -15.044 -11.982 1.00 61.41 347 LEU A N 1
ATOM 2652 C CA . LEU A 1 347 ? -19.714 -14.098 -12.999 1.00 61.41 347 LEU A CA 1
ATOM 2653 C C . LEU A 1 347 ? -20.112 -14.525 -14.422 1.00 61.41 347 LEU A C 1
ATOM 2655 O O . LEU A 1 347 ? -19.783 -13.816 -15.373 1.00 61.41 347 LEU A O 1
ATOM 2659 N N . GLY A 1 348 ? -20.791 -15.667 -14.585 1.00 68.88 348 GLY A N 1
ATOM 2660 C CA . GLY A 1 348 ? -21.183 -16.217 -15.886 1.00 68.88 348 GLY A CA 1
ATOM 2661 C C . GLY A 1 348 ? -19.998 -16.621 -16.770 1.00 68.88 348 GLY A C 1
ATOM 2662 O O . GLY A 1 348 ? -20.073 -16.500 -17.992 1.00 68.88 348 GLY A O 1
ATOM 2663 N N . LEU A 1 349 ? -18.880 -17.026 -16.162 1.00 47.00 349 LEU A N 1
ATOM 2664 C CA . LEU A 1 349 ? -17.642 -17.383 -16.864 1.00 47.00 349 LEU A CA 1
ATOM 2665 C C . LEU A 1 349 ? -17.592 -18.851 -17.311 1.00 47.00 349 LEU A C 1
ATOM 2667 O O . LEU A 1 349 ? -16.744 -19.187 -18.142 1.00 47.00 349 LEU A O 1
ATOM 2671 N N . ILE A 1 350 ? -18.462 -19.703 -16.761 1.00 63.00 350 ILE A N 1
ATOM 2672 C CA . ILE A 1 350 ? -18.586 -21.138 -17.056 1.00 63.00 350 ILE A CA 1
ATOM 2673 C C . ILE A 1 350 ? -20.044 -21.581 -17.099 1.00 63.00 350 ILE A C 1
ATOM 2675 O O . ILE A 1 350 ? -20.886 -20.880 -16.490 1.00 63.00 350 ILE A O 1
#

pLDDT: mean 72.84, std 20.44, range [27.69, 97.75]

Mean predicted aligned error: 17.52 Å

Foldseek 3Di:
DDDDDDPPPPPPPDDDPPPDDDDDLPPDDDPVNLVVDDQDLQLPLQEPDSDQQQAFLSCLSVVLLVVQFANLQSVQQHYFLQCRQVSRDPPKHKAAADDAQWKQWFHQLQQVNHNRTHIWTFNDQDPQRKTWTWGGNSPPTSIDIDIDHPPHSSHGPIIIGTHGFDPADPQDDQQFKKWFQAWQFWWAFPDDPDDTDGDGGGAIWGFHDDSPQGWGAPDRNHNPDIFGKTWTWDDDPNDITIGIGGPVRIHGPDDPDDDDPDPDPDDDDDDDDDDDDDDDDDDDDDLPPAQCPLVSPPALAVVSLVVLVCCQVVVDNRDPVSQVSLPNVPPSDRHVVSSVVSHCVNVVND

Sequence (350 aa):
MKIRTVIIAAVIMLIFTVAGSVGAQTPIMTREEFERWPYLPEYTVLNPFPNKGNNCTWYAHGRMMQLGYCKYALDSMRYHACTWAENAGRGAVVSDMPFEACIAFWESGVFYGSTLGHVAVVEKVQEDGSIIVSDSSSSGSPYKTYTIKPSDSKWPTAFIIVPPGPPRSAVFSPGEKVRTTVGSLNFRLEGINQPSVLLDRGTVVEIKDHPSNGIYASKPGSSTAYYYWWYGSLEIEGEIKHGWLAEEYLESAAPPDQPVPGPDTNSNPKPDSGEVANPGPGSEAVPVFLAGDISGDGTVNVLDVSLVMRHILNLRLLDDGRLGVADINGDSMVDIRDAVLIMQLSLGLI

Radius of gyration: 26.46 Å; Cα contacts (8 Å, |Δi|>4): 601; chains: 1; bounding box: 79×62×60 Å

Nearest PDB structures (foldseek):
  2ccl-assembly2_D  TM=9.305E-01  e=3.066E-03  Acetivibrio thermocellus
  8x39-assembly1_B  TM=9.542E-01  e=9.045E-03  Acetivibrio thermocellus DSM 1313
  5udm-assembly1_B  TM=3.855E-01  e=1.039E-03  Streptococcus pyogenes MGAS5005
  8x8m-assembly1_B  TM=2.569E-01  e=1.080E+00  Klebsiella phage SH-Kp 152410
  7qrd-assembly1_C  TM=1.826E-01  e=5.153E-01  Mus musculus

Solvent-accessible surface area (backbone atoms only — not comparable to full-atom values): 20746 Å² total; per-residue (Å²): 134,86,83,78,82,78,80,79,80,79,80,79,81,76,82,78,80,73,90,67,76,92,82,72,80,75,73,75,82,48,72,69,54,57,72,67,52,76,85,58,74,81,50,24,45,65,36,88,50,69,54,87,29,66,26,20,55,34,40,35,47,36,50,40,43,74,74,47,28,25,52,65,22,50,70,40,42,46,59,50,38,45,45,27,74,81,35,44,27,81,74,25,44,77,36,88,62,88,50,65,70,19,33,37,31,21,44,58,44,61,50,93,57,30,78,50,22,34,38,24,29,21,64,35,67,44,96,88,61,27,34,34,32,36,37,13,42,87,78,82,38,52,63,50,74,52,76,47,43,78,88,40,91,74,45,60,73,32,21,40,42,61,43,67,34,69,74,74,68,84,87,66,53,66,72,38,51,27,22,30,72,43,64,64,40,66,34,41,38,68,64,83,90,50,70,69,44,66,38,50,53,65,44,67,34,32,33,43,81,51,95,83,43,36,58,42,50,74,42,86,61,45,89,86,46,68,34,47,30,41,36,28,39,37,75,56,99,90,39,83,44,48,27,36,38,51,48,90,44,49,42,80,51,70,80,98,81,72,88,72,83,70,85,88,84,76,92,78,89,84,82,93,84,82,92,90,83,89,88,89,88,82,79,80,75,72,83,76,74,50,77,28,25,53,80,69,78,86,56,49,35,73,67,20,29,52,53,46,49,31,30,62,68,69,76,42,81,72,54,80,75,40,47,64,22,40,23,69,81,68,79,87,56,68,44,73,69,23,33,51,50,27,44,33,48,40,68,67,73,105